Protein AF-0000000071015881 (afdb_homodimer)

Secondary structure (DSSP, 8-state):
-----S--B-S-SEEEEEEETTPPTT-EEEE---BB--SSGGGT-EEEEEPTTSTTGGGEEE-TTT-EEEESS---TTTS-SEEEEEEEEEEGGGSSS-SSSEEEEEEEEEEE-B-------------------------/-----S--B-S-SEEEEEEETTPPTT-EEEE---BB--SSGGGT-EEEEEPTTSTTGGGEEE-TTT-EEEESS---TTTS-SEEEEEEEEEEGGGSSS-SSSEEEEEEEEEEE-B-------------------------

Nearest PDB structures (foldseek):
  6vfu-assembly1_A  TM=8.752E-01  e=1.946E-09  Homo sapiens
  6vft-assembly1_A  TM=8.562E-01  e=1.946E-09  Homo sapiens
  6bxz-assembly1_A  TM=8.466E-01  e=1.736E-09  Sus scrofa
  6vft-assembly1_C  TM=8.588E-01  e=3.870E-09  Homo sapiens
  5dzv-assembly1_B  TM=8.674E-01  e=1.085E-08  Mus musculus

Solvent-accessible surface area (backbone atoms only — not comparable to full-atom values): 15650 Å² total; per-residue (Å²): 129,90,57,80,78,45,43,38,39,56,92,52,65,63,36,57,40,39,43,52,39,61,41,58,64,61,38,68,34,39,26,52,56,58,28,18,66,19,66,49,70,76,49,36,39,51,34,32,43,62,51,73,91,46,92,44,31,76,43,44,46,52,40,39,76,70,20,42,28,24,32,59,41,69,46,46,54,92,83,42,76,53,66,41,58,39,42,37,35,37,27,28,60,86,47,66,87,55,84,61,88,42,46,29,72,31,35,38,41,36,34,45,31,54,58,35,70,72,62,76,73,68,68,75,68,68,75,76,76,75,75,76,76,75,75,72,74,74,81,121,129,90,56,79,79,45,43,38,41,56,92,51,64,63,38,59,40,39,43,54,39,62,41,58,62,60,41,68,33,39,25,52,57,57,26,18,66,19,65,48,69,74,48,37,39,50,34,31,42,64,49,74,91,46,92,44,32,75,43,43,44,53,40,40,76,68,21,41,27,23,33,58,42,70,46,45,54,92,83,41,74,53,66,42,60,37,42,37,36,37,27,29,60,84,47,66,87,54,85,61,87,44,45,28,72,30,35,37,41,38,34,46,31,53,58,36,71,72,61,74,70,68,69,76,66,69,76,77,77,76,77,76,77,76,78,74,74,76,78,127

Structure (mmCIF, N/CA/C/O backbone):
data_AF-0000000071015881-model_v1
#
loop_
_entity.id
_entity.type
_entity.pdbx_description
1 polymer 'Putative protocadherin beta-5'
#
loop_
_atom_site.group_PDB
_atom_site.id
_atom_site.type_symbol
_atom_site.label_atom_id
_atom_site.label_alt_id
_atom_site.label_comp_id
_atom_site.label_asym_id
_atom_site.label_entity_id
_atom_site.label_seq_id
_atom_site.pdbx_PDB_ins_code
_atom_site.Cartn_x
_atom_site.Cartn_y
_atom_site.Cartn_z
_atom_site.occupancy
_atom_site.B_iso_or_equiv
_atom_site.auth_seq_id
_atom_site.auth_comp_id
_atom_site.auth_asym_id
_atom_site.auth_atom_id
_atom_site.pdbx_PDB_model_num
ATOM 1 N N . MET A 1 1 ? -6.496 32.031 16.922 1 54.97 1 MET A N 1
ATOM 2 C CA . MET A 1 1 ? -7.086 30.844 17.516 1 54.97 1 MET A CA 1
ATOM 3 C C . MET A 1 1 ? -6.848 29.625 16.625 1 54.97 1 MET A C 1
ATOM 5 O O . MET A 1 1 ? -6.926 29.719 15.398 1 54.97 1 MET A O 1
ATOM 9 N N . ASP A 1 2 ? -6.188 28.625 17.109 1 67.38 2 ASP A N 1
ATOM 10 C CA . ASP A 1 2 ? -6.035 27.312 16.469 1 67.38 2 ASP A CA 1
ATOM 11 C C . ASP A 1 2 ? -7.395 26.656 16.25 1 67.38 2 ASP A C 1
ATOM 13 O O . ASP A 1 2 ? -8.164 26.469 17.188 1 67.38 2 ASP A O 1
ATOM 17 N N . VAL A 1 3 ? -7.867 26.766 15.047 1 81.62 3 VAL A N 1
ATOM 18 C CA . VAL A 1 3 ? -9.141 26.141 14.719 1 81.62 3 VAL A CA 1
ATOM 19 C C . VAL A 1 3 ? -8.906 24.938 13.812 1 81.62 3 VAL A C 1
ATOM 21 O O . VAL A 1 3 ? -7.891 24.859 13.109 1 81.62 3 VAL A O 1
ATOM 24 N N . ASN A 1 4 ? -9.758 23.953 14 1 85.31 4 ASN A N 1
ATOM 25 C CA . ASN A 1 4 ? -9.781 22.812 13.094 1 85.31 4 ASN A CA 1
ATOM 26 C C . ASN A 1 4 ? -10.531 23.125 11.797 1 85.31 4 ASN A C 1
ATOM 28 O O . ASN A 1 4 ? -11.68 22.734 11.625 1 85.31 4 ASN A O 1
ATOM 32 N N . ASP A 1 5 ? -9.836 23.875 10.883 1 84.81 5 ASP A N 1
ATOM 33 C CA . ASP A 1 5 ? -10.539 24.406 9.719 1 84.81 5 ASP A CA 1
ATOM 34 C C . ASP A 1 5 ? -9.969 23.844 8.422 1 84.81 5 ASP A C 1
ATOM 36 O O . ASP A 1 5 ? -10.398 24.234 7.332 1 84.81 5 ASP A O 1
ATOM 40 N N . ASN A 1 6 ? -8.992 23 8.461 1 89.06 6 ASN A N 1
ATOM 41 C CA . ASN A 1 6 ? -8.469 22.344 7.273 1 89.06 6 ASN A CA 1
ATOM 42 C C . ASN A 1 6 ? -8.852 20.859 7.25 1 89.06 6 ASN A C 1
ATOM 44 O O . ASN A 1 6 ? -8.555 20.125 8.195 1 89.06 6 ASN A O 1
ATOM 48 N N . PRO A 1 7 ? -9.539 20.5 6.195 1 91.19 7 PRO A N 1
ATOM 49 C CA . PRO A 1 7 ? -9.875 19.078 6.078 1 91.19 7 PRO A CA 1
ATOM 50 C C . PRO A 1 7 ? -8.656 18.203 5.754 1 91.19 7 PRO A C 1
ATOM 52 O O . PRO A 1 7 ? -7.672 18.703 5.195 1 91.19 7 PRO A O 1
ATOM 55 N N . PRO A 1 8 ? -8.695 16.938 6.199 1 94.38 8 PRO A N 1
ATOM 56 C CA . PRO A 1 8 ? -7.637 16.031 5.742 1 94.38 8 PRO A CA 1
ATOM 57 C C . PRO A 1 8 ? -7.617 15.867 4.223 1 94.38 8 PRO A C 1
ATOM 59 O O . PRO A 1 8 ? -8.609 16.156 3.555 1 94.38 8 PRO A O 1
ATOM 62 N N . THR A 1 9 ? -6.449 15.406 3.676 1 94.25 9 THR A N 1
ATOM 63 C CA . THR A 1 9 ? -6.293 15.172 2.244 1 94.25 9 THR A CA 1
ATOM 64 C C . THR A 1 9 ? -5.441 13.938 1.989 1 94.25 9 THR A C 1
ATOM 66 O O . THR A 1 9 ? -4.375 13.773 2.584 1 94.25 9 THR A O 1
ATOM 69 N N . PHE A 1 10 ? -6.031 13.078 1.152 1 97.06 10 PHE A N 1
ATOM 70 C CA . PHE A 1 10 ? -5.191 12.023 0.609 1 97.06 10 PHE A CA 1
ATOM 71 C C . PHE A 1 10 ? -4.359 12.531 -0.562 1 97.06 10 PHE A C 1
ATOM 73 O O . PHE A 1 10 ? -4.777 13.453 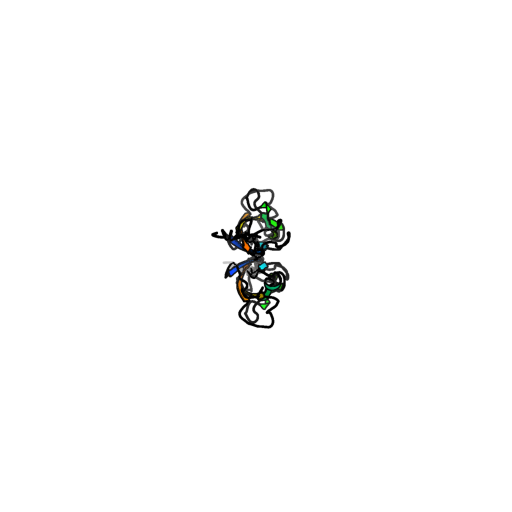-1.271 1 97.06 10 PHE A O 1
ATOM 80 N N . PHE A 1 11 ? -3.201 11.875 -0.734 1 96.31 11 PHE A N 1
ATOM 81 C CA . PHE A 1 11 ? -2.348 12.328 -1.826 1 96.31 11 PHE A CA 1
ATOM 82 C C . PHE A 1 11 ? -2.945 11.945 -3.174 1 96.31 11 PHE A C 1
ATOM 84 O O . PHE A 1 11 ? -2.885 12.719 -4.133 1 96.31 11 PHE A O 1
ATOM 91 N N . LEU A 1 12 ? -3.48 10.766 -3.322 1 97.38 12 LEU A N 1
ATOM 92 C CA . LEU A 1 12 ? -4.094 10.266 -4.547 1 97.38 12 LEU A CA 1
ATOM 93 C C . LEU A 1 12 ? -5.582 10 -4.34 1 97.38 12 LEU A C 1
ATOM 95 O O . LEU A 1 12 ? -6.023 9.742 -3.219 1 97.38 12 LEU A O 1
ATOM 99 N N . ASN A 1 13 ? -6.316 10.062 -5.434 1 98 13 ASN A N 1
ATOM 100 C CA . ASN A 1 13 ? -7.73 9.703 -5.387 1 98 13 ASN A CA 1
ATOM 101 C C . ASN A 1 13 ? -7.93 8.195 -5.391 1 98 13 ASN A C 1
ATOM 103 O O . ASN A 1 13 ? -8.961 7.695 -4.93 1 98 13 ASN A O 1
ATOM 107 N N . ASN A 1 14 ? -6.977 7.516 -5.984 1 98.5 14 ASN A N 1
ATOM 108 C CA . ASN A 1 14 ? -7.004 6.059 -6.043 1 98.5 14 ASN A CA 1
ATOM 109 C C . ASN A 1 14 ? -5.629 5.457 -5.77 1 98.5 14 ASN A C 1
ATOM 111 O O . ASN A 1 14 ? -4.621 5.949 -6.277 1 98.5 14 ASN A O 1
ATOM 115 N N . TYR A 1 15 ? -5.574 4.453 -4.938 1 98.62 15 TYR A N 1
ATOM 116 C CA . TYR A 1 15 ? -4.379 3.668 -4.648 1 98.62 15 TYR A CA 1
ATOM 117 C C . TYR A 1 15 ? -4.531 2.238 -5.156 1 98.62 15 TYR A C 1
ATOM 119 O O . TYR A 1 15 ? -5.633 1.685 -5.152 1 98.62 15 TYR A O 1
ATOM 127 N N . ASP A 1 16 ? -3.418 1.663 -5.59 1 98.44 16 ASP A N 1
ATOM 128 C CA . ASP A 1 16 ? -3.412 0.276 -6.043 1 98.44 16 ASP A CA 1
ATOM 129 C C . ASP A 1 16 ? -2.609 -0.61 -5.094 1 98.44 16 ASP A C 1
ATOM 131 O O . ASP A 1 16 ? -1.56 -0.202 -4.594 1 98.44 16 ASP A O 1
ATOM 135 N N . ALA A 1 17 ? -3.072 -1.733 -4.855 1 98.25 17 ALA A N 1
ATOM 136 C CA . ALA A 1 17 ? -2.398 -2.77 -4.078 1 98.25 17 ALA A CA 1
ATOM 137 C C . ALA A 1 17 ? -2.693 -4.156 -4.641 1 98.25 17 ALA A C 1
ATOM 139 O O . ALA A 1 17 ? -3.562 -4.312 -5.496 1 98.25 17 ALA A O 1
ATOM 140 N N . SER A 1 18 ? -1.926 -5.121 -4.207 1 97.12 18 SER A N 1
ATOM 141 C CA . SER A 1 18 ? -2.143 -6.492 -4.656 1 97.12 18 SER A CA 1
ATOM 142 C C . SER A 1 18 ? -1.982 -7.48 -3.506 1 97.12 18 SER A C 1
ATOM 144 O O . SER A 1 18 ? -1.198 -7.246 -2.584 1 97.12 18 SER A O 1
ATOM 146 N N . ILE A 1 19 ? -2.668 -8.523 -3.557 1 96.25 19 ILE A N 1
ATOM 147 C CA . ILE A 1 19 ? -2.523 -9.656 -2.648 1 96.25 19 ILE A CA 1
ATOM 148 C C . ILE A 1 19 ? -2.59 -10.961 -3.436 1 96.2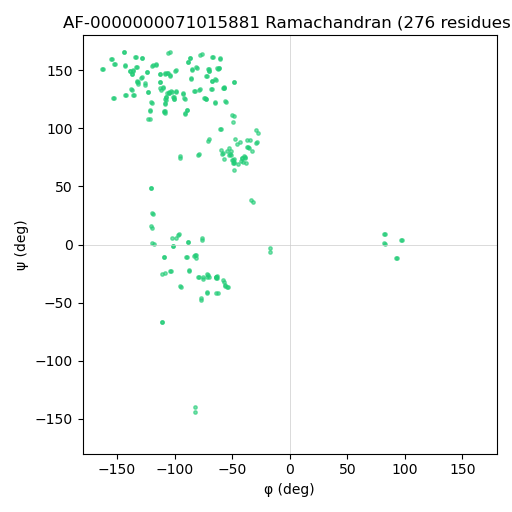5 19 ILE A C 1
ATOM 150 O O . ILE A 1 19 ? -3.141 -11 -4.539 1 96.25 19 ILE A O 1
ATOM 154 N N . LEU A 1 20 ? -1.858 -11.984 -3.002 1 94.06 20 LEU A N 1
ATOM 155 C CA . LEU A 1 20 ? -1.986 -13.297 -3.615 1 94.06 20 LEU A CA 1
ATOM 156 C C . LEU A 1 20 ? -3.326 -13.938 -3.264 1 94.06 20 LEU A C 1
ATOM 158 O O . LEU A 1 20 ? -3.863 -13.703 -2.178 1 94.06 20 LEU A O 1
ATOM 162 N N . GLU A 1 21 ? -3.684 -14.742 -4.324 1 91.38 21 GLU A N 1
ATOM 163 C CA . GLU A 1 21 ? -4.828 -15.562 -3.922 1 91.38 21 GLU A CA 1
ATOM 164 C C . GLU A 1 21 ? -4.453 -16.516 -2.791 1 91.38 21 GLU A C 1
ATOM 166 O O . GLU A 1 21 ? -3.297 -16.922 -2.678 1 91.38 21 GLU A O 1
ATOM 171 N N . ASN A 1 22 ? -5.246 -16.797 -1.808 1 85.81 22 ASN A N 1
ATOM 172 C CA . ASN A 1 22 ? -5.074 -17.719 -0.679 1 85.81 22 ASN A CA 1
ATOM 173 C C . ASN A 1 22 ? -4.262 -17.062 0.44 1 85.81 22 ASN A C 1
ATOM 175 O O . ASN A 1 22 ? -3.77 -17.766 1.332 1 85.81 22 ASN A O 1
ATOM 179 N N . ALA A 1 23 ? -3.877 -15.805 0.214 1 91.75 23 ALA A N 1
ATOM 180 C CA . ALA A 1 23 ? -3.238 -15.141 1.35 1 91.75 23 ALA A CA 1
ATOM 181 C C . ALA A 1 23 ? -4.062 -15.32 2.621 1 91.75 23 ALA A C 1
ATOM 183 O O . ALA A 1 23 ? -5.297 -15.258 2.582 1 91.75 23 ALA A O 1
ATOM 184 N N . PRO A 1 24 ? -3.369 -15.555 3.736 1 94.94 24 PRO A N 1
ATOM 185 C CA . PRO A 1 24 ? -4.133 -15.727 4.977 1 94.94 24 PRO A CA 1
ATOM 186 C C . PRO A 1 24 ? -4.941 -14.484 5.348 1 94.94 24 PRO A C 1
ATOM 188 O O . PRO A 1 24 ? -4.582 -13.367 4.961 1 94.94 24 PRO A O 1
ATOM 191 N N . VAL A 1 25 ? -6.062 -14.766 6.059 1 97.69 25 VAL A N 1
ATOM 192 C CA . VAL A 1 25 ? -6.809 -13.664 6.66 1 97.69 25 VAL A CA 1
ATOM 193 C C . VAL A 1 25 ? -5.891 -12.859 7.582 1 97.69 25 VAL A C 1
ATOM 195 O O . VAL A 1 25 ? -5.105 -13.438 8.336 1 97.69 25 VAL A O 1
ATOM 198 N N . GLY A 1 26 ? -5.941 -11.562 7.5 1 98.06 26 GLY A N 1
ATOM 199 C CA . GLY A 1 26 ? -5.082 -10.703 8.297 1 98.06 26 GLY A CA 1
ATOM 200 C C . GLY A 1 26 ? -3.84 -10.25 7.551 1 98.06 26 GLY A C 1
ATOM 201 O O . GLY A 1 26 ? -3.008 -9.531 8.109 1 98.06 26 GLY A O 1
ATOM 202 N N . SER A 1 27 ? -3.738 -10.617 6.266 1 97.12 27 SER A N 1
ATOM 203 C CA . SER A 1 27 ? -2.582 -10.203 5.477 1 97.12 27 SER A CA 1
ATOM 204 C C . SER A 1 27 ? -2.594 -8.695 5.234 1 97.12 27 SER A C 1
ATOM 206 O O . SER A 1 27 ? -3.629 -8.125 4.887 1 97.12 27 SER A O 1
ATOM 208 N N . PRO A 1 28 ? -1.419 -8.047 5.445 1 98.12 28 PRO A N 1
ATOM 209 C CA . PRO A 1 28 ? -1.341 -6.609 5.18 1 98.12 28 PRO A CA 1
ATOM 210 C C . PRO A 1 28 ? -1.478 -6.277 3.697 1 98.12 28 PRO A C 1
ATOM 212 O O . PRO A 1 28 ? -0.988 -7.02 2.844 1 98.12 28 PRO A O 1
ATOM 215 N N . VAL A 1 29 ? -2.193 -5.207 3.395 1 98.62 29 VAL A N 1
ATOM 216 C CA . VAL A 1 29 ? -2.465 -4.773 2.027 1 98.62 29 VAL A CA 1
ATOM 217 C C . VAL A 1 29 ? -1.72 -3.469 1.742 1 98.62 29 VAL A C 1
ATOM 219 O O . VAL A 1 29 ? -0.751 -3.455 0.979 1 98.62 29 VAL A O 1
ATOM 222 N N . ILE A 1 30 ? -2.037 -2.396 2.355 1 98.88 30 ILE A N 1
ATOM 223 C CA . ILE A 1 30 ? -1.479 -1.059 2.189 1 98.88 30 ILE A CA 1
ATOM 224 C C . ILE A 1 30 ? -1.849 -0.193 3.393 1 98.88 30 ILE A C 1
ATOM 226 O O . ILE A 1 30 ? -2.824 -0.475 4.09 1 98.88 30 ILE A O 1
ATOM 230 N N . THR A 1 31 ? -1.055 0.787 3.756 1 98.69 31 THR A N 1
ATOM 231 C CA . THR A 1 31 ? -1.399 1.763 4.785 1 98.69 31 THR A CA 1
ATOM 232 C C . THR A 1 31 ? -1.858 3.074 4.152 1 98.69 31 THR A C 1
ATOM 234 O O . THR A 1 31 ? -1.18 3.619 3.279 1 98.69 31 THR A O 1
ATOM 237 N N . MET A 1 32 ? -3.018 3.537 4.543 1 98.38 32 MET A N 1
ATOM 238 C CA . MET A 1 32 ? -3.605 4.789 4.082 1 98.38 32 MET A CA 1
ATOM 239 C C . MET A 1 32 ? -3.4 5.898 5.109 1 98.38 32 MET A C 1
ATOM 241 O O . MET A 1 32 ? -3.777 5.75 6.273 1 98.38 32 MET A O 1
ATOM 245 N N . VAL A 1 33 ? -2.791 7.031 4.664 1 97.5 33 VAL A N 1
ATOM 246 C CA . VAL A 1 33 ? -2.607 8.164 5.559 1 97.5 33 VAL A CA 1
ATOM 247 C C . VAL A 1 33 ? -3.068 9.445 4.867 1 97.5 33 VAL A C 1
ATOM 249 O O . VAL A 1 33 ? -2.885 9.609 3.658 1 97.5 33 VAL A O 1
ATOM 252 N N . ALA A 1 34 ? -3.703 10.273 5.555 1 96.44 34 ALA A N 1
ATOM 253 C CA . ALA A 1 34 ? -4.129 11.586 5.078 1 96.44 34 ALA A CA 1
ATOM 254 C C . ALA A 1 34 ? -3.383 12.695 5.809 1 96.44 34 ALA A C 1
ATOM 256 O O . ALA A 1 34 ? -3.184 12.633 7.023 1 96.44 34 ALA A O 1
ATOM 257 N N . GLY A 1 35 ? -2.91 13.656 5.059 1 92.62 35 GLY A N 1
ATOM 258 C CA . GLY A 1 35 ? -2.346 14.859 5.652 1 92.62 35 GLY A CA 1
ATOM 259 C C . GLY A 1 35 ? -3.4 15.836 6.141 1 92.62 35 GLY A C 1
ATOM 260 O O . GLY A 1 35 ? -4.574 15.711 5.785 1 92.62 35 GLY A O 1
ATOM 261 N N . ASP A 1 36 ? -2.979 16.719 6.953 1 91 36 ASP A N 1
ATOM 262 C CA . ASP A 1 36 ? -3.818 17.766 7.535 1 91 36 ASP A CA 1
ATOM 263 C C . ASP A 1 36 ? -2.994 19 7.879 1 91 36 ASP A C 1
ATOM 265 O O . ASP A 1 36 ? -1.986 18.906 8.586 1 91 36 ASP A O 1
ATOM 269 N N . LEU A 1 37 ? -3.436 20.156 7.367 1 88.56 37 LEU A N 1
ATOM 270 C CA . LEU A 1 37 ? -2.592 21.344 7.426 1 88.56 37 LEU A CA 1
ATOM 271 C C . LEU A 1 37 ? -2.9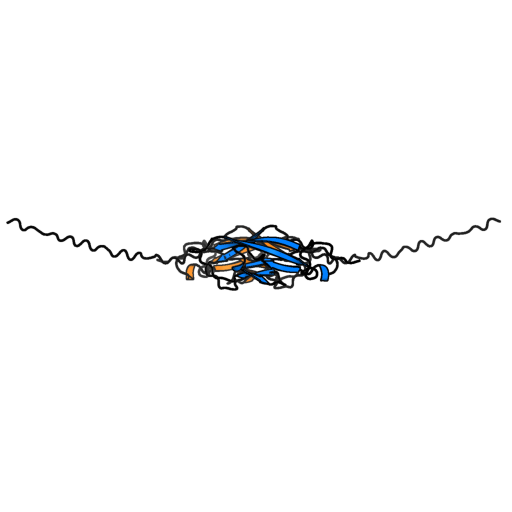53 22.219 8.633 1 88.56 37 LEU A C 1
ATOM 273 O O . LEU A 1 37 ? -2.527 23.375 8.719 1 88.56 37 LEU A O 1
ATOM 277 N N . ASP A 1 38 ? -3.779 21.75 9.5 1 88.56 38 ASP A N 1
ATOM 278 C CA . ASP A 1 38 ? -4.051 22.484 10.727 1 88.56 38 ASP A CA 1
ATOM 279 C C . ASP A 1 38 ? -2.791 22.625 11.586 1 88.56 38 ASP A C 1
ATOM 281 O O . ASP A 1 38 ? -1.916 21.75 11.539 1 88.56 38 ASP A O 1
ATOM 285 N N . ALA A 1 39 ? -2.711 23.641 12.336 1 84.5 39 ALA A N 1
ATOM 286 C CA . ALA A 1 39 ? -1.506 23.969 13.086 1 84.5 39 ALA A CA 1
ATOM 287 C C . ALA A 1 39 ? -1.369 23.078 14.32 1 84.5 39 ALA A C 1
ATOM 289 O O . ALA A 1 39 ? -0.292 22.531 14.586 1 84.5 39 ALA A O 1
ATOM 290 N N . SER A 1 40 ? -2.436 22.891 15.102 1 87.88 40 SER A N 1
ATOM 291 C CA . SER A 1 40 ? -2.396 22.125 16.328 1 87.88 40 SER A CA 1
ATOM 292 C C . SER A 1 40 ? -2.432 20.625 16.047 1 87.88 40 SER A C 1
ATOM 294 O O . SER A 1 40 ? -3.277 20.156 15.273 1 87.88 40 SER A O 1
ATOM 296 N N . PRO A 1 41 ? -1.579 19.828 16.656 1 86.56 41 PRO A N 1
ATOM 297 C CA . PRO A 1 41 ? -1.522 18.375 16.422 1 86.56 41 PRO A CA 1
ATOM 298 C C . PRO A 1 41 ? -2.863 17.688 16.672 1 86.56 41 PRO A C 1
ATOM 300 O O . PRO A 1 41 ? -3.199 16.719 15.977 1 86.56 41 PRO A O 1
ATOM 303 N N . GLU A 1 42 ? -3.613 18.156 17.625 1 86.5 42 GLU A N 1
ATOM 304 C CA . GLU A 1 42 ? -4.887 17.516 17.953 1 86.5 42 GLU A CA 1
ATOM 305 C C . GLU A 1 42 ? -5.867 17.625 16.781 1 86.5 42 GLU A C 1
ATOM 307 O O . GLU A 1 42 ? -6.73 16.766 16.609 1 86.5 42 GLU A O 1
ATOM 312 N N . PHE A 1 43 ? -5.688 18.719 15.961 1 87.56 43 PHE A N 1
ATOM 313 C CA . PHE A 1 43 ? -6.594 18.938 14.844 1 87.56 43 PHE A CA 1
ATOM 314 C C . PHE A 1 43 ? -6.102 18.219 13.594 1 87.56 43 PHE A C 1
ATOM 316 O O . PHE A 1 43 ? -6.777 18.234 12.562 1 87.56 43 PHE A O 1
ATOM 323 N N . ARG A 1 44 ? -4.98 17.469 13.703 1 90.44 44 ARG A N 1
ATOM 324 C CA . ARG A 1 44 ? -4.398 16.797 12.547 1 90.44 44 ARG A CA 1
ATOM 325 C C . ARG A 1 44 ? -4.594 15.281 12.641 1 90.44 44 ARG A C 1
ATOM 327 O O . ARG A 1 44 ? -4.312 14.555 11.695 1 90.44 44 ARG A O 1
ATOM 334 N N . GLU A 1 45 ? -5.023 14.844 13.805 1 90.5 45 GLU A N 1
ATOM 335 C CA . GLU A 1 45 ? -5.195 13.406 14.008 1 90.5 45 GLU A CA 1
ATOM 336 C C . GLU A 1 45 ? -6.43 12.891 13.273 1 90.5 45 GLU A C 1
ATOM 338 O O . GLU A 1 45 ? -7.52 13.453 13.414 1 90.5 45 GLU A O 1
ATOM 343 N N . GLN A 1 46 ? -6.203 11.859 12.453 1 93.5 46 GLN A N 1
ATOM 344 C CA . GLN A 1 46 ? -7.285 11.305 11.648 1 93.5 46 GLN A CA 1
ATOM 345 C C . GLN A 1 46 ? -7.754 9.961 12.203 1 93.5 46 GLN A C 1
ATOM 347 O O . GLN A 1 46 ? -6.98 9.242 12.828 1 93.5 46 GLN A O 1
ATOM 352 N N . ALA A 1 47 ? -9.023 9.688 12.047 1 95.94 47 ALA A N 1
ATOM 353 C CA . ALA A 1 47 ? -9.602 8.352 12.156 1 95.94 47 ALA A CA 1
ATOM 354 C C . ALA A 1 47 ? -9.953 7.789 10.781 1 95.94 47 ALA A C 1
ATOM 356 O O . ALA A 1 47 ? -10.562 8.477 9.961 1 95.94 47 ALA A O 1
ATOM 357 N N . TYR A 1 48 ? -9.523 6.574 10.523 1 97.25 48 TYR A N 1
ATOM 358 C CA . TYR A 1 48 ? -9.75 5.941 9.227 1 97.25 48 TYR A CA 1
ATOM 359 C C . TYR A 1 48 ? -10.859 4.898 9.32 1 97.25 48 TYR A C 1
ATOM 361 O O . TYR A 1 48 ? -10.984 4.199 10.328 1 97.25 48 TYR A O 1
ATOM 369 N N . SER A 1 49 ? -11.602 4.781 8.289 1 97.25 49 SER A N 1
ATOM 370 C CA . SER A 1 49 ? -12.633 3.758 8.172 1 97.25 49 SER A CA 1
ATOM 371 C C . SER A 1 49 ? -12.875 3.385 6.707 1 97.25 49 SER A C 1
ATOM 373 O O . SER A 1 49 ? -12.5 4.129 5.801 1 97.25 49 SER A O 1
ATOM 375 N N . ILE A 1 50 ? -13.375 2.182 6.449 1 98.31 50 ILE A N 1
ATOM 376 C CA . ILE A 1 50 ? -13.867 1.783 5.137 1 98.31 50 ILE A CA 1
ATOM 377 C C . ILE A 1 50 ? -15.359 2.084 5.027 1 98.31 50 ILE A C 1
ATOM 379 O O . ILE A 1 50 ? -16.125 1.748 5.926 1 98.31 50 ILE A O 1
ATOM 383 N N . VAL A 1 51 ? -15.695 2.838 3.975 1 96.81 51 VAL A N 1
ATOM 384 C CA . VAL A 1 51 ? -17.109 3.123 3.758 1 96.81 51 VAL A CA 1
ATOM 385 C C . VAL A 1 51 ? -17.891 1.814 3.668 1 96.81 51 VAL A C 1
ATOM 387 O O . VAL A 1 51 ? -17.594 0.958 2.834 1 96.81 51 VAL A O 1
ATOM 390 N N . GLN A 1 52 ? -18.859 1.651 4.504 1 93 52 GLN A N 1
ATO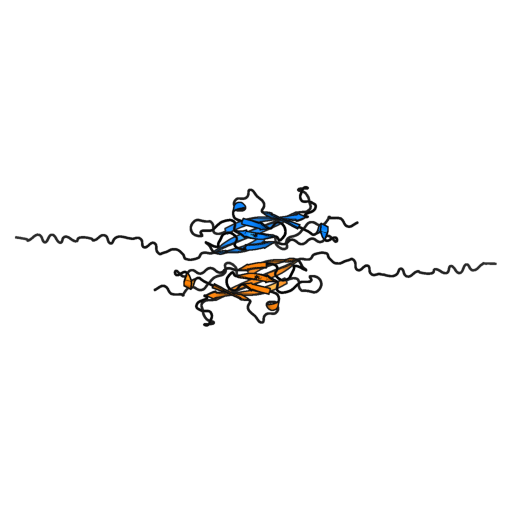M 391 C CA . GLN A 1 52 ? -19.625 0.414 4.598 1 93 52 GLN A CA 1
ATOM 392 C C . GLN A 1 52 ? -20.781 0.406 3.602 1 93 52 GLN A C 1
ATOM 394 O O . GLN A 1 52 ? -21.156 1.451 3.064 1 93 52 GLN A O 1
ATOM 399 N N . GLY A 1 53 ? -21.312 -0.761 3.283 1 90.94 53 GLY A N 1
ATOM 400 C CA . GLY A 1 53 ? -22.453 -0.917 2.406 1 90.94 53 GLY A CA 1
ATOM 401 C C . GLY A 1 53 ? -22.078 -1.137 0.955 1 90.94 53 GLY A C 1
ATOM 402 O O . GLY A 1 53 ? -22.938 -1.431 0.12 1 90.94 53 GLY A O 1
ATOM 403 N N . GLU A 1 54 ? -20.844 -0.92 0.671 1 89.69 54 GLU A N 1
ATOM 404 C CA . GLU A 1 54 ? -20.359 -1.208 -0.673 1 89.69 54 GLU A CA 1
ATOM 405 C C . GLU A 1 54 ? -19.969 -2.678 -0.818 1 89.69 54 GLU A C 1
ATOM 407 O O . GLU A 1 54 ? -19.578 -3.318 0.156 1 89.69 54 GLU A O 1
ATOM 412 N N . GLN A 1 55 ? -20.062 -3.268 -1.92 1 91.12 55 GLN A N 1
ATOM 413 C CA . GLN A 1 55 ? -19.938 -4.695 -2.201 1 91.12 55 GLN A CA 1
ATOM 414 C C . GLN A 1 55 ? -18.625 -5.254 -1.652 1 91.12 55 GLN A C 1
ATOM 416 O O . GLN A 1 55 ? -18.609 -6.348 -1.082 1 91.12 55 GLN A O 1
ATOM 421 N N . ASP A 1 56 ? -17.547 -4.504 -1.708 1 96.81 56 ASP A N 1
ATOM 422 C CA . ASP A 1 56 ? -16.234 -5.062 -1.434 1 96.81 56 ASP A CA 1
ATOM 423 C C . ASP A 1 56 ? -15.766 -4.715 -0.02 1 96.81 56 ASP A C 1
ATOM 425 O O . ASP A 1 56 ? -14.742 -5.211 0.444 1 96.81 56 ASP A O 1
ATOM 429 N N . SER A 1 57 ? -16.547 -3.957 0.783 1 97.31 57 SER A N 1
ATOM 430 C CA . SER A 1 57 ? -16.078 -3.385 2.041 1 97.31 57 SER A CA 1
ATOM 431 C C . SER A 1 57 ? -15.898 -4.461 3.104 1 97.31 57 SER A C 1
ATOM 433 O O . SER A 1 57 ? -15.047 -4.328 3.988 1 97.31 57 SER A O 1
ATOM 435 N N . SER A 1 58 ? -16.625 -5.586 3 1 96.75 58 SER A N 1
ATOM 436 C CA . SER A 1 58 ? -16.641 -6.59 4.059 1 96.75 58 SER A CA 1
ATOM 437 C C . SER A 1 58 ? -15.438 -7.512 3.977 1 96.75 58 SER A C 1
ATOM 439 O O . SER A 1 58 ? -15.164 -8.273 4.906 1 96.75 58 SER A O 1
ATOM 441 N N . PHE A 1 59 ? -14.68 -7.426 2.943 1 97.44 59 PHE A N 1
ATOM 442 C CA . PHE A 1 59 ? -13.57 -8.344 2.732 1 97.44 59 PHE A CA 1
ATOM 443 C C . PHE A 1 59 ? -12.289 -7.805 3.361 1 97.44 59 PHE A C 1
ATOM 445 O O . PHE A 1 59 ? -11.281 -8.508 3.426 1 97.44 59 PHE A O 1
ATOM 452 N N . PHE A 1 60 ? -12.32 -6.523 3.799 1 98.5 60 PHE A N 1
ATOM 453 C CA . PHE A 1 60 ? -11.133 -5.855 4.32 1 98.5 60 PHE A CA 1
ATOM 454 C C . PHE A 1 60 ? -11.453 -5.129 5.621 1 98.5 60 PHE A C 1
ATOM 456 O O . PHE A 1 60 ? -12.602 -4.781 5.879 1 98.5 60 PHE A O 1
ATOM 463 N N . ILE A 1 61 ? -10.383 -4.984 6.449 1 98.62 61 ILE A N 1
ATOM 464 C CA . ILE A 1 61 ? -10.461 -4.18 7.66 1 98.62 61 ILE A CA 1
ATOM 465 C C . ILE A 1 61 ? -9.375 -3.105 7.641 1 98.62 61 ILE A C 1
ATOM 467 O O . ILE A 1 61 ? -8.352 -3.268 6.977 1 98.62 61 ILE A O 1
ATOM 471 N N . ILE A 1 62 ? -9.68 -2.014 8.234 1 98.81 62 ILE A N 1
ATOM 472 C CA . ILE A 1 62 ? -8.703 -0.938 8.352 1 98.81 62 ILE A CA 1
ATOM 473 C C . ILE A 1 62 ? -8.508 -0.577 9.828 1 98.81 62 ILE A C 1
ATOM 475 O O . ILE A 1 62 ? -9.477 -0.528 10.586 1 98.81 62 ILE A O 1
ATOM 479 N N . ASP A 1 63 ? -7.285 -0.462 10.344 1 98.69 63 ASP A N 1
ATOM 480 C CA . ASP A 1 63 ? -7.02 0.068 11.68 1 98.69 63 ASP A CA 1
ATOM 481 C C . ASP A 1 63 ? -7.414 1.54 11.773 1 98.69 63 ASP A C 1
ATOM 483 O O . ASP A 1 63 ? -6.898 2.375 11.023 1 98.69 63 ASP A O 1
ATOM 487 N N . GLU A 1 64 ? -8.258 1.884 12.641 1 97.69 64 GLU A N 1
ATOM 488 C CA . GLU A 1 64 ? -8.836 3.221 12.719 1 97.69 64 GLU A CA 1
ATOM 489 C C . GLU A 1 64 ? -7.766 4.27 13.008 1 97.69 64 GLU A C 1
ATOM 491 O O . GLU A 1 64 ? -7.875 5.414 12.562 1 97.69 64 GLU A O 1
ATOM 496 N N . SER A 1 65 ? -6.703 3.936 13.68 1 96.19 65 SER A N 1
ATOM 497 C CA . SER A 1 65 ? -5.703 4.906 14.117 1 96.19 65 SER A CA 1
ATOM 498 C C . SER A 1 65 ? -4.551 4.996 13.125 1 96.19 65 SER A C 1
ATOM 500 O O . SER A 1 65 ? -4.02 6.082 12.883 1 96.19 65 SER A O 1
ATOM 502 N N . THR A 1 66 ? -4.168 3.855 12.5 1 96.31 66 THR A N 1
ATOM 503 C CA . THR A 1 66 ? -2.947 3.848 11.703 1 96.31 66 THR A CA 1
ATOM 504 C C . THR A 1 66 ? -3.273 3.885 10.211 1 96.31 66 THR A C 1
ATOM 506 O O . THR A 1 66 ? -2.42 4.234 9.391 1 96.31 66 THR A O 1
ATOM 509 N N . GLY A 1 67 ? -4.492 3.451 9.812 1 98.31 67 GLY A N 1
ATOM 510 C CA . GLY A 1 67 ? -4.883 3.389 8.414 1 98.31 67 GLY A CA 1
ATOM 511 C C . GLY A 1 67 ? -4.402 2.131 7.719 1 98.31 67 GLY A C 1
ATOM 512 O O . GLY A 1 67 ? -4.504 2.016 6.492 1 98.31 67 GLY A O 1
ATOM 513 N N . GLU A 1 68 ? -3.846 1.145 8.5 1 98.5 68 GLU A N 1
ATOM 514 C CA . GLU A 1 68 ? -3.395 -0.107 7.898 1 98.5 68 GLU A CA 1
ATOM 515 C C . GLU A 1 68 ? -4.574 -0.985 7.496 1 98.5 68 GLU A C 1
ATOM 517 O O . GLU A 1 68 ? -5.453 -1.266 8.312 1 98.5 68 GLU A O 1
ATOM 522 N N . ILE A 1 69 ? -4.578 -1.364 6.219 1 98.88 69 ILE A N 1
ATOM 523 C CA . ILE A 1 69 ? -5.625 -2.23 5.688 1 98.88 69 ILE A CA 1
ATOM 524 C C . ILE A 1 69 ? -5.125 -3.672 5.633 1 98.88 69 ILE A C 1
ATOM 526 O O . ILE A 1 69 ? -4.004 -3.93 5.191 1 98.88 69 ILE A O 1
ATOM 530 N N . THR A 1 70 ? -5.941 -4.602 6.145 1 98.81 70 THR A N 1
ATOM 531 C CA . THR A 1 70 ? -5.656 -6.031 6.074 1 98.81 70 THR A CA 1
ATOM 532 C C . THR A 1 70 ? -6.852 -6.789 5.5 1 98.81 70 THR A C 1
ATOM 534 O O . THR A 1 70 ? -7.961 -6.258 5.438 1 98.81 70 THR A O 1
ATOM 537 N N . THR A 1 71 ? -6.609 -7.973 5.027 1 98.38 71 THR A N 1
ATOM 538 C CA . THR A 1 71 ? -7.684 -8.812 4.504 1 98.38 71 THR A CA 1
ATOM 539 C C . THR A 1 71 ? -8.555 -9.344 5.637 1 98.38 71 THR A C 1
ATOM 541 O O . THR A 1 71 ? -8.062 -9.617 6.73 1 98.38 71 THR A O 1
ATOM 544 N N . ASP A 1 72 ? -9.812 -9.492 5.469 1 98 72 ASP A N 1
ATOM 545 C CA . ASP A 1 72 ? -10.758 -10.078 6.414 1 98 72 ASP A CA 1
ATOM 546 C C . ASP A 1 72 ? -11.438 -11.312 5.816 1 98 72 ASP A C 1
ATOM 548 O O . ASP A 1 72 ? -12.539 -11.68 6.227 1 98 72 ASP A O 1
ATOM 552 N N . SER A 1 73 ? -10.883 -11.797 4.738 1 95.94 73 SER A N 1
ATOM 553 C CA . SER A 1 73 ? -11.336 -12.984 4.016 1 95.94 73 SER A CA 1
ATOM 554 C C . SER A 1 73 ? -10.195 -13.633 3.244 1 95.94 73 SER A C 1
ATOM 556 O O . SER A 1 73 ? -9.133 -13.023 3.074 1 95.94 73 SER A O 1
ATOM 558 N N . SER A 1 74 ? -10.391 -14.859 2.924 1 93.38 74 SER A N 1
ATOM 559 C CA . SER A 1 74 ? -9.516 -15.477 1.935 1 93.38 74 SER A CA 1
ATOM 560 C C . SER A 1 74 ? -10.047 -15.273 0.52 1 93.38 74 SER A C 1
ATOM 562 O O . SER A 1 74 ? -11.227 -14.961 0.333 1 93.38 74 SER A O 1
ATOM 564 N N . PHE A 1 75 ? -9.141 -15.367 -0.44 1 93.19 75 PHE A N 1
ATOM 565 C CA . PHE A 1 75 ? -9.5 -15.109 -1.828 1 93.19 75 PHE A CA 1
ATOM 566 C C . PHE A 1 75 ? -9.117 -16.281 -2.717 1 93.19 75 PHE A C 1
ATOM 568 O O . PHE A 1 75 ? -8.109 -16.938 -2.48 1 93.19 75 PHE A O 1
ATOM 575 N N . ASP A 1 76 ? -10.031 -16.594 -3.609 1 88.19 76 ASP A N 1
ATOM 576 C CA . ASP A 1 76 ? -9.812 -17.594 -4.637 1 88.19 76 ASP A CA 1
ATOM 577 C C . ASP A 1 76 ? -9.977 -17.016 -6.035 1 88.19 76 ASP A C 1
ATOM 579 O O . ASP A 1 76 ? -11.086 -16.688 -6.449 1 88.19 76 ASP A O 1
ATOM 583 N N . ARG A 1 77 ? -8.844 -16.875 -6.703 1 82.62 77 ARG A N 1
ATOM 584 C CA . ARG A 1 77 ? -8.828 -16.203 -7.992 1 82.62 77 ARG A CA 1
ATOM 585 C C . ARG A 1 77 ? -9.766 -16.875 -8.984 1 82.62 77 ARG A C 1
ATOM 587 O O . ARG A 1 77 ? -10.359 -16.219 -9.836 1 82.62 77 ARG A O 1
ATOM 594 N N . GLU A 1 78 ? -9.984 -18.172 -8.945 1 80.12 78 GLU A N 1
ATOM 595 C CA . GLU A 1 78 ? -10.805 -18.938 -9.875 1 80.12 78 GLU A CA 1
ATOM 596 C C . GLU A 1 78 ? -12.289 -18.719 -9.609 1 80.12 78 GLU A C 1
ATOM 598 O O . GLU A 1 78 ? -13.117 -18.875 -10.508 1 80.12 78 GLU A O 1
ATOM 603 N N . LYS A 1 79 ? -12.641 -18.438 -8.352 1 83.19 79 LYS A N 1
ATOM 604 C CA . LYS A 1 79 ? -14.047 -18.312 -7.969 1 83.19 79 LYS A CA 1
ATOM 605 C C . LYS A 1 79 ? -14.414 -16.859 -7.68 1 83.19 79 LYS A C 1
ATOM 607 O O . LYS A 1 79 ? -15.57 -16.469 -7.828 1 83.19 79 LYS A O 1
ATOM 612 N N . ASP A 1 80 ? -13.391 -16.109 -7.336 1 86.5 80 ASP A N 1
ATOM 613 C CA . ASP A 1 80 ? -13.656 -14.734 -6.914 1 86.5 80 ASP A CA 1
ATOM 614 C C . ASP A 1 80 ? -13.25 -13.742 -8 1 86.5 80 ASP A C 1
ATOM 616 O O . ASP A 1 80 ? -12.602 -14.117 -8.984 1 86.5 80 ASP A O 1
ATOM 620 N N . LYS A 1 81 ? -13.75 -12.477 -7.844 1 90.12 81 LYS A N 1
ATOM 621 C CA . LYS A 1 81 ? -13.352 -11.43 -8.781 1 90.12 81 LYS A CA 1
ATOM 622 C C . LYS A 1 81 ? -11.867 -11.094 -8.641 1 90.12 81 LYS A C 1
ATOM 624 O O . LYS A 1 81 ? -11.266 -11.375 -7.602 1 90.12 81 LYS A O 1
ATOM 629 N N . GLU A 1 82 ? -11.328 -10.461 -9.688 1 93.12 82 GLU A N 1
ATOM 630 C CA . GLU A 1 82 ? -9.898 -10.18 -9.773 1 93.12 82 GLU A CA 1
ATOM 631 C C . GLU A 1 82 ? -9.547 -8.859 -9.102 1 93.12 82 GLU A C 1
ATOM 633 O O . GLU A 1 82 ? -8.391 -8.609 -8.766 1 93.12 82 GLU A O 1
ATOM 638 N N . VAL A 1 83 ? -10.523 -8 -8.969 1 96.19 83 VAL A N 1
ATOM 639 C CA . VAL A 1 83 ? -10.266 -6.68 -8.406 1 96.19 83 VAL A CA 1
ATOM 640 C C . VAL A 1 83 ? -11.359 -6.324 -7.398 1 96.19 83 VAL A C 1
ATOM 642 O O . VAL A 1 83 ? -12.547 -6.547 -7.652 1 96.19 83 VAL A O 1
ATOM 645 N N . TYR A 1 84 ? -10.984 -5.926 -6.23 1 97.38 84 TYR A N 1
ATOM 646 C CA . TYR A 1 84 ? -11.844 -5.375 -5.195 1 97.38 84 TYR A CA 1
ATOM 647 C C . TYR A 1 84 ? -11.578 -3.891 -4.992 1 97.38 84 TYR A C 1
ATOM 649 O O . TYR A 1 84 ? -10.43 -3.455 -4.984 1 97.38 84 TYR A O 1
ATOM 657 N N . VAL A 1 85 ? -12.594 -3.121 -4.891 1 98.38 85 VAL A N 1
ATOM 658 C CA . VAL A 1 85 ? -12.438 -1.683 -4.688 1 98.38 85 VAL A CA 1
ATOM 659 C C . VAL A 1 85 ? -13.117 -1.27 -3.385 1 98.38 85 VAL A C 1
ATOM 661 O O . VAL A 1 85 ? -14.305 -1.559 -3.174 1 98.38 85 VAL A O 1
ATOM 664 N N . ILE A 1 86 ? -12.406 -0.676 -2.482 1 98.69 86 ILE A N 1
ATOM 665 C CA . ILE A 1 86 ? -12.977 -0.134 -1.255 1 98.69 86 ILE A CA 1
ATOM 666 C C . ILE A 1 86 ? -12.734 1.371 -1.191 1 98.69 86 ILE A C 1
ATOM 668 O O . ILE A 1 86 ? -11.805 1.881 -1.821 1 98.69 86 ILE A O 1
ATOM 672 N N . ASN A 1 87 ? -13.539 2.092 -0.508 1 98.69 87 ASN A N 1
ATOM 673 C CA . ASN A 1 87 ? -13.391 3.521 -0.257 1 98.69 87 ASN A CA 1
ATOM 674 C C . ASN A 1 87 ? -13 3.799 1.191 1 98.69 87 ASN A C 1
ATOM 676 O O . ASN A 1 87 ? -13.664 3.336 2.119 1 98.69 87 ASN A O 1
ATOM 680 N N . VAL A 1 88 ? -11.961 4.48 1.382 1 98.5 88 VAL A N 1
ATOM 681 C CA . VAL A 1 88 ? -11.43 4.797 2.705 1 98.5 88 VAL A CA 1
ATOM 682 C C . VAL A 1 88 ? -11.773 6.242 3.064 1 98.5 88 VAL A C 1
ATOM 684 O O . VAL A 1 88 ? -11.609 7.148 2.24 1 98.5 88 VAL A O 1
ATOM 687 N N . LEU A 1 89 ? -12.258 6.402 4.215 1 96.69 89 LEU A N 1
ATOM 688 C CA . LEU A 1 89 ? -12.555 7.719 4.766 1 96.69 89 LEU A CA 1
ATOM 689 C C . LEU A 1 89 ? -11.539 8.102 5.836 1 96.69 89 LEU A C 1
ATOM 691 O O . LEU A 1 89 ? -11.172 7.281 6.676 1 96.69 89 LEU A O 1
ATOM 695 N N . ALA A 1 90 ? -11 9.273 5.727 1 96.69 90 ALA A N 1
ATOM 696 C CA . ALA A 1 90 ? -10.242 9.914 6.801 1 96.69 90 ALA A CA 1
ATOM 697 C C . ALA A 1 90 ? -11.039 11.062 7.418 1 96.69 90 ALA A C 1
ATOM 699 O O . ALA A 1 90 ? -11.508 11.961 6.707 1 96.69 90 ALA A O 1
ATOM 700 N N . ARG A 1 91 ? -11.18 11.039 8.703 1 94.12 91 ARG A N 1
ATOM 701 C CA . ARG A 1 91 ? -11.883 12.078 9.438 1 94.12 91 ARG A CA 1
ATOM 702 C C . ARG A 1 91 ? -11.086 12.531 10.656 1 94.12 91 ARG A C 1
ATOM 704 O O . ARG A 1 91 ? -10.492 11.703 11.352 1 94.12 91 ARG A O 1
ATOM 711 N N . ASN A 1 92 ? -11.164 13.859 10.836 1 91.5 92 ASN A N 1
ATOM 712 C CA . ASN A 1 92 ? -10.539 14.32 12.07 1 91.5 92 ASN A CA 1
ATOM 713 C C . ASN A 1 92 ? -11.156 13.648 13.297 1 91.5 92 ASN A C 1
ATOM 715 O O . ASN A 1 92 ? -12.375 13.539 13.398 1 91.5 92 ASN A O 1
ATOM 719 N N . VAL A 1 93 ? -10.312 13.164 14.258 1 89.56 93 VAL A N 1
ATOM 720 C CA . VAL A 1 93 ? -10.766 12.398 15.406 1 89.56 93 VAL A CA 1
ATOM 721 C C . VAL A 1 93 ? -11.68 13.25 16.281 1 89.56 93 VAL A C 1
ATOM 723 O O . VAL A 1 93 ? -12.555 12.734 16.969 1 89.56 93 VAL A O 1
ATOM 726 N N . LEU A 1 94 ? -11.523 14.57 16.266 1 85.75 94 LEU A N 1
ATOM 727 C CA . LEU A 1 94 ? -12.32 15.461 17.094 1 85.75 94 LEU A CA 1
ATOM 728 C C . LEU A 1 94 ? -13.664 15.766 16.438 1 85.75 94 LEU A C 1
ATOM 730 O O . LEU A 1 94 ? -14.555 16.344 17.062 1 85.75 94 LEU A O 1
ATOM 734 N N . ASP A 1 95 ? -13.859 15.391 15.188 1 78.38 95 ASP A N 1
ATOM 735 C CA . ASP A 1 95 ? -15.094 15.672 14.453 1 78.38 95 ASP A CA 1
ATOM 736 C C . ASP A 1 95 ? -15.773 14.375 14.008 1 78.38 95 ASP A C 1
ATOM 738 O O . ASP A 1 95 ? -16.422 14.336 12.961 1 78.38 95 ASP A O 1
ATOM 742 N N . LEU A 1 96 ? -15.578 13.242 14.711 1 72.62 96 LEU A N 1
ATOM 743 C CA . LEU A 1 96 ? -16.125 11.961 14.281 1 72.62 96 LEU A CA 1
ATOM 744 C C . LEU A 1 96 ? -17.656 12 14.289 1 72.62 96 LEU A C 1
ATOM 746 O O . LEU A 1 96 ? -18.297 11.328 13.484 1 72.62 96 LEU A O 1
ATOM 750 N N . ALA A 1 97 ? -18.25 12.594 15.312 1 65.06 97 ALA A N 1
ATOM 751 C CA . ALA A 1 97 ? -19.703 12.633 15.477 1 65.06 97 ALA A CA 1
ATOM 752 C C . ALA A 1 97 ? -20.359 13.547 14.438 1 65.06 97 ALA A C 1
ATOM 754 O O . ALA A 1 97 ? -21.547 13.398 14.141 1 65.06 97 ALA A O 1
ATOM 755 N N . ASP A 1 98 ? -19.641 14.547 13.977 1 58.16 98 ASP A N 1
ATOM 756 C CA . ASP A 1 98 ? -20.25 15.539 13.102 1 58.16 98 ASP A CA 1
ATOM 757 C C . ASP A 1 98 ? -20.016 15.203 11.625 1 58.16 98 ASP A C 1
ATOM 759 O O . ASP A 1 98 ? -18.875 14.922 11.227 1 58.16 98 ASP A O 1
ATOM 763 N N . GLY A 1 99 ? -20.641 14.258 10.984 1 57.78 99 GLY A N 1
ATOM 764 C CA . GLY A 1 99 ? -20.641 13.812 9.602 1 57.78 99 GLY A CA 1
ATOM 765 C C . GLY A 1 99 ? -20.062 14.828 8.641 1 57.78 99 GLY A C 1
ATOM 766 O O . GLY A 1 99 ? -20.078 14.617 7.426 1 57.78 99 GLY A O 1
ATOM 767 N N . GLY A 1 100 ? -19.734 16.01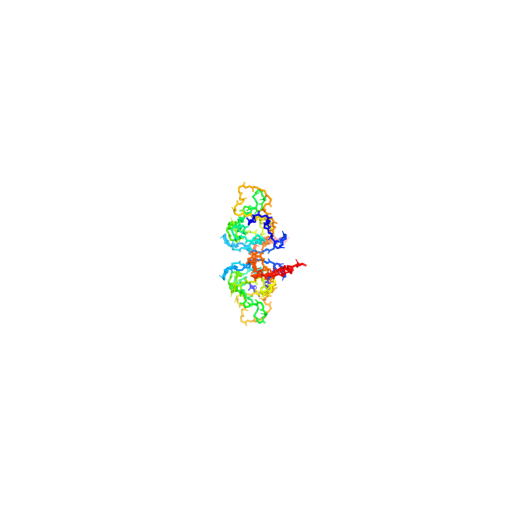6 9.055 1 57.72 100 GLY A N 1
ATOM 768 C CA . GLY A 1 100 ? -19.656 17.141 8.141 1 57.72 100 GLY A CA 1
ATOM 769 C C . GLY A 1 100 ? -18.344 17.219 7.391 1 57.72 100 GLY A C 1
ATOM 770 O O . GLY A 1 100 ? -17.75 16.188 7.074 1 57.72 100 GLY A O 1
ATOM 771 N N . ALA A 1 101 ? -17.766 18.578 7.211 1 63.03 101 ALA A N 1
ATOM 772 C CA . ALA A 1 101 ? -16.859 19.25 6.293 1 63.03 101 ALA A CA 1
ATOM 773 C C . ALA A 1 101 ? -15.406 18.875 6.574 1 63.03 101 ALA A C 1
ATOM 775 O O . ALA A 1 101 ? -14.516 19.141 5.758 1 63.03 101 ALA A O 1
ATOM 776 N N . ASN A 1 102 ? -15.086 18 7.48 1 85.31 102 ASN A N 1
ATOM 777 C CA . ASN A 1 102 ? -13.695 17.766 7.832 1 85.31 102 ASN A CA 1
ATOM 778 C C . ASN A 1 102 ? -13.281 16.328 7.586 1 85.31 102 ASN A C 1
ATOM 780 O O . ASN A 1 102 ? -12.812 15.641 8.5 1 85.31 102 ASN A O 1
ATOM 784 N N . GLN A 1 103 ? -13.633 15.852 6.332 1 92 103 GLN A N 1
ATOM 785 C CA . GLN A 1 103 ? -13.289 14.484 5.949 1 92 103 GLN A CA 1
ATOM 786 C C . GLN A 1 103 ? -12.695 14.438 4.543 1 92 103 GLN A C 1
ATOM 788 O O . GLN A 1 103 ? -12.82 15.398 3.779 1 92 103 GLN A O 1
ATOM 793 N N . ALA A 1 104 ? -11.992 13.383 4.164 1 95.06 104 ALA A N 1
ATOM 794 C CA . ALA A 1 104 ? -11.484 13.07 2.834 1 95.06 104 ALA A CA 1
ATOM 795 C C . ALA A 1 104 ? -11.711 11.602 2.49 1 95.06 104 ALA A C 1
ATOM 797 O O . ALA A 1 104 ? -11.773 10.75 3.383 1 95.06 104 ALA A O 1
ATOM 798 N N . GLN A 1 105 ? -11.891 11.375 1.207 1 96.81 105 GLN A N 1
ATOM 799 C CA . GLN A 1 105 ? -12.094 10 0.751 1 96.81 105 GLN A CA 1
ATOM 800 C C . GLN A 1 105 ? -11.148 9.648 -0.388 1 96.81 105 GLN A C 1
ATOM 802 O O . GLN A 1 105 ? -10.812 10.508 -1.211 1 96.81 105 GLN A O 1
ATOM 807 N N . ALA A 1 106 ? -10.664 8.414 -0.441 1 98.44 106 ALA A N 1
ATOM 808 C CA . ALA A 1 106 ? -9.891 7.836 -1.536 1 98.44 106 ALA A CA 1
ATOM 809 C C . ALA A 1 106 ? -10.242 6.367 -1.744 1 98.44 106 ALA A C 1
ATOM 811 O O . ALA A 1 106 ? -10.672 5.688 -0.808 1 98.44 106 ALA A O 1
ATOM 812 N N . SER A 1 107 ? -10.055 5.914 -2.922 1 98.69 107 SER A N 1
ATOM 813 C CA . SER A 1 107 ? -10.328 4.52 -3.238 1 98.69 107 SER A CA 1
ATOM 814 C C . SER A 1 107 ? -9.055 3.682 -3.219 1 98.69 107 SER A C 1
ATOM 816 O O . SER A 1 107 ? -7.961 4.207 -3.436 1 98.69 107 SER A O 1
ATOM 818 N N . VAL A 1 108 ? -9.195 2.457 -2.887 1 98.75 108 VAL A N 1
ATOM 819 C CA . VAL A 1 108 ? -8.133 1.468 -3.01 1 98.75 108 VAL A CA 1
ATOM 820 C C . VAL A 1 108 ? -8.586 0.328 -3.918 1 98.75 108 VAL A C 1
ATOM 822 O O . VAL A 1 108 ? -9.578 -0.346 -3.627 1 98.75 108 VAL A O 1
ATOM 825 N N . SER A 1 109 ? -7.934 0.179 -5.062 1 98.56 109 SER A N 1
ATOM 826 C CA . SER A 1 109 ? -8.117 -0.982 -5.926 1 98.56 109 SER A CA 1
ATOM 827 C C . SER A 1 109 ? -7.156 -2.107 -5.551 1 98.56 109 SER A C 1
ATOM 829 O O . SER A 1 109 ? -5.938 -1.95 -5.648 1 98.56 109 SER A O 1
ATOM 831 N N . ILE A 1 110 ? -7.688 -3.189 -5.113 1 98.06 110 ILE A N 1
ATOM 832 C CA . ILE A 1 110 ? -6.898 -4.32 -4.641 1 98.06 110 ILE A CA 1
ATOM 833 C C . ILE A 1 110 ? -6.996 -5.473 -5.641 1 98.06 110 ILE A C 1
ATOM 835 O O . ILE A 1 110 ? -8.07 -6.043 -5.836 1 98.06 110 ILE A O 1
ATOM 839 N N . TYR A 1 111 ? -5.914 -5.824 -6.27 1 96.44 111 TYR A N 1
ATOM 840 C CA . TYR A 1 111 ? -5.848 -6.875 -7.281 1 96.44 111 TYR A CA 1
ATOM 841 C C . TYR A 1 111 ? -5.477 -8.211 -6.66 1 96.44 111 TYR A C 1
ATOM 843 O O . TYR A 1 111 ? -4.516 -8.297 -5.891 1 96.44 111 TYR A O 1
ATOM 851 N N . ILE A 1 112 ? -6.242 -9.234 -6.961 1 95.88 112 ILE A N 1
ATOM 852 C CA . ILE A 1 112 ? -5.949 -10.586 -6.504 1 95.88 112 ILE A CA 1
ATOM 853 C C . ILE A 1 112 ? -5.09 -11.305 -7.543 1 95.88 112 ILE A C 1
ATOM 855 O O . ILE A 1 112 ? -5.543 -11.562 -8.664 1 95.88 112 ILE A O 1
ATOM 859 N N . LEU A 1 113 ? -3.879 -11.586 -7.195 1 94.06 113 LEU A N 1
ATOM 860 C CA . LEU A 1 113 ? -2.947 -12.219 -8.125 1 94.06 113 LEU A CA 1
ATOM 861 C C . LEU A 1 113 ? -3.098 -13.734 -8.109 1 94.06 113 LEU A C 1
ATOM 863 O O . LEU A 1 113 ? -3.285 -14.328 -7.043 1 94.06 113 LEU A O 1
ATOM 867 N N . ASP A 1 114 ? -2.969 -14.336 -9.25 1 88.25 114 ASP A N 1
ATOM 868 C CA . ASP A 1 114 ? -3.17 -15.773 -9.43 1 88.25 114 ASP A CA 1
ATOM 869 C C . ASP A 1 114 ? -1.915 -16.562 -9.039 1 88.25 114 ASP A C 1
ATOM 871 O O . ASP A 1 114 ? -0.798 -16.141 -9.359 1 88.25 114 ASP A O 1
ATOM 875 N N . GLU A 1 115 ? -2.104 -17.562 -8.273 1 83.31 115 GLU A N 1
ATOM 876 C CA . GLU A 1 115 ? -1.144 -18.641 -8.078 1 83.31 115 GLU A CA 1
ATOM 877 C C . GLU A 1 115 ? -1.629 -19.922 -8.727 1 83.31 115 GLU A C 1
ATOM 879 O O . GLU A 1 115 ? -2.83 -20.203 -8.75 1 83.31 115 GLU A O 1
ATOM 884 N N . ASN A 1 116 ? -0.931 -20.375 -9.758 1 76.38 116 ASN A N 1
ATOM 885 C CA . ASN A 1 116 ? -1.369 -21.578 -10.461 1 76.38 116 ASN A CA 1
ATOM 886 C C . ASN A 1 116 ? -1.589 -22.734 -9.5 1 76.38 116 ASN A C 1
ATOM 888 O O . ASN A 1 116 ? -0.674 -23.531 -9.25 1 76.38 116 ASN A O 1
ATOM 892 N N . ASP A 1 117 ? -2.652 -22.812 -8.906 1 68.56 117 ASP A N 1
ATOM 893 C CA . ASP A 1 117 ? -2.951 -23.938 -8.023 1 68.56 117 ASP A CA 1
ATOM 894 C C . ASP A 1 117 ? -3.875 -24.938 -8.703 1 68.56 117 ASP A C 1
ATOM 896 O O . ASP A 1 117 ? -4.48 -25.781 -8.039 1 68.56 117 ASP A O 1
ATOM 900 N N . PHE A 1 118 ? -4.137 -24.656 -10.031 1 60.47 118 PHE A N 1
ATOM 901 C CA . PHE A 1 118 ? -4.988 -25.625 -10.727 1 60.47 118 PHE A CA 1
ATOM 902 C C . PHE A 1 118 ? -4.258 -26.938 -10.945 1 60.47 118 PHE A C 1
ATOM 904 O O . PHE A 1 118 ? -3.193 -26.969 -11.562 1 60.47 118 PHE A O 1
ATOM 911 N N . GLU A 1 119 ? -4.406 -27.766 -10.031 1 56.75 119 GLU A N 1
ATOM 912 C CA . GLU A 1 119 ? -4.027 -29.141 -10.344 1 56.75 119 GLU A CA 1
ATOM 913 C C . GLU A 1 119 ? -4.664 -29.594 -11.648 1 56.75 119 GLU A C 1
ATOM 915 O O . GLU A 1 119 ? -5.836 -29.312 -11.914 1 56.75 119 GLU A O 1
ATOM 920 N N . PRO A 1 120 ? -3.898 -29.797 -12.656 1 53.34 120 PRO A N 1
ATOM 921 C CA . PRO A 1 120 ? -4.52 -30.438 -13.812 1 53.34 120 PRO A CA 1
ATOM 922 C C . PRO A 1 120 ? -5.68 -31.359 -13.43 1 53.34 120 PRO A C 1
ATOM 924 O O . PRO A 1 120 ? -5.578 -32.125 -12.461 1 53.34 120 PRO A O 1
ATOM 927 N N . TYR A 1 121 ? -6.844 -30.734 -13.352 1 47.31 121 TYR A N 1
ATOM 928 C CA . TYR A 1 121 ? -7.891 -31.75 -13.297 1 47.31 121 TYR A CA 1
ATOM 929 C C . TYR A 1 121 ? -7.582 -32.906 -14.25 1 47.31 121 TYR A C 1
ATOM 931 O O . TYR A 1 121 ? -7.453 -32.688 -15.461 1 47.31 121 TYR A O 1
ATOM 939 N N . PHE A 1 122 ? -6.699 -33.719 -13.859 1 44.5 122 PHE A N 1
ATOM 940 C CA . PHE A 1 122 ? -6.738 -34.938 -14.648 1 44.5 122 PHE A CA 1
ATOM 941 C C . PHE A 1 122 ? -8.18 -35.375 -14.898 1 44.5 122 PHE A C 1
ATOM 943 O O . PHE A 1 122 ? -8.906 -35.688 -13.961 1 44.5 122 PHE A O 1
ATOM 950 N N . ASN A 1 123 ? -8.797 -34.656 -15.766 1 42.19 123 ASN A N 1
ATOM 951 C CA . ASN A 1 123 ? -9.984 -35.344 -16.266 1 42.19 123 ASN A CA 1
ATOM 952 C C . ASN A 1 123 ? -9.742 -36.844 -16.375 1 42.19 123 ASN A C 1
ATOM 954 O O . ASN A 1 123 ? -8.82 -37.281 -17.078 1 42.19 123 ASN A O 1
ATOM 958 N N . ASP A 1 124 ? -9.883 -37.531 -15.305 1 41.53 124 ASP A N 1
ATOM 959 C CA . ASP A 1 124 ? -10 -39 -15.391 1 41.53 124 ASP A CA 1
ATOM 960 C C . ASP A 1 124 ? -10.734 -39.406 -16.672 1 41.53 124 ASP A C 1
ATOM 962 O O . ASP A 1 124 ? -11.961 -39.469 -16.688 1 41.53 124 ASP A O 1
ATOM 966 N N . THR A 1 125 ? -10.492 -38.719 -17.797 1 42.34 125 THR A N 1
ATOM 967 C CA . THR A 1 125 ? -11.062 -39.406 -18.969 1 42.34 125 THR A CA 1
ATOM 968 C C . THR A 1 125 ? -10.633 -40.875 -19.016 1 42.34 125 THR A C 1
ATOM 970 O O . THR A 1 125 ? -9.445 -41.156 -19.109 1 42.34 125 THR A O 1
ATOM 973 N N . SER A 1 126 ? -11.258 -41.688 -18.188 1 44.22 126 SER A N 1
ATOM 974 C CA . SER A 1 126 ? -11.242 -43.125 -18.328 1 44.22 126 SER A CA 1
ATOM 975 C C . SER A 1 126 ? -11.094 -43.531 -19.797 1 44.22 126 SER A C 1
ATOM 977 O O . SER A 1 126 ? -11.82 -43.062 -20.656 1 44.22 126 SER A O 1
ATOM 979 N N . PRO A 1 127 ? -9.867 -43.875 -20.281 1 47.47 127 PRO A N 1
ATOM 980 C CA . PRO A 1 127 ? -9.734 -44.438 -21.609 1 47.47 127 PRO A CA 1
ATOM 981 C C . PRO A 1 127 ? -10.883 -45.375 -21.969 1 47.47 127 PRO A C 1
ATOM 983 O O . PRO A 1 127 ? -11.289 -46.219 -21.141 1 47.47 127 PRO A O 1
ATOM 986 N N . TYR A 1 128 ? -11.984 -44.875 -22.578 1 44 128 TYR A N 1
ATOM 987 C CA . TYR A 1 128 ? -12.93 -45.781 -23.203 1 44 128 TYR A CA 1
ATOM 988 C C . TYR A 1 128 ? -12.203 -46.969 -23.859 1 44 128 TYR A C 1
ATOM 990 O O . TYR A 1 128 ? -11.273 -46.75 -24.641 1 44 128 TYR A O 1
ATOM 998 N N . SER A 1 129 ? -11.891 -48 -23.031 1 45.5 129 SER A N 1
ATOM 999 C CA . SER A 1 129 ? -11.461 -49.281 -23.547 1 45.5 129 SER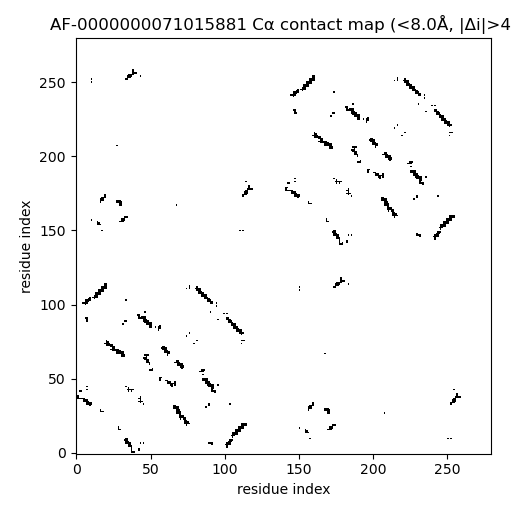 A CA 1
ATOM 1000 C C . SER A 1 129 ? -12.289 -49.719 -24.766 1 45.5 129 SER A C 1
ATOM 1002 O O . SER A 1 129 ? -13.5 -49.906 -24.656 1 45.5 129 SER A O 1
ATOM 1004 N N . VAL A 1 130 ? -12.117 -49.094 -25.938 1 44.25 130 VAL A N 1
ATOM 1005 C CA . VAL A 1 130 ? -12.719 -49.594 -27.172 1 44.25 130 VAL A CA 1
ATOM 1006 C C . VAL A 1 130 ? -12.375 -51.062 -27.359 1 44.25 130 VAL A C 1
ATOM 1008 O O . VAL A 1 130 ? -11.203 -51.438 -27.453 1 44.25 130 VAL A O 1
ATOM 1011 N N . THR A 1 131 ? -13.078 -52 -26.625 1 46.56 131 THR A N 1
ATOM 1012 C CA . THR A 1 131 ? -13.086 -53.438 -26.906 1 46.56 131 THR A CA 1
ATOM 1013 C C . THR A 1 131 ? -13.352 -53.688 -28.391 1 46.56 131 THR A C 1
ATOM 1015 O O . THR A 1 131 ? -14.422 -53.344 -28.906 1 46.56 131 THR A O 1
ATOM 1018 N N . ILE A 1 132 ? -12.406 -53.438 -29.297 1 45.19 132 ILE A N 1
ATOM 1019 C CA . ILE A 1 132 ? -12.531 -53.906 -30.672 1 45.19 132 ILE A CA 1
ATOM 1020 C C . ILE A 1 132 ? -12.711 -55.438 -30.703 1 45.19 132 ILE A C 1
ATOM 1022 O O . ILE A 1 132 ? -11.812 -56.188 -30.312 1 45.19 132 ILE A O 1
ATOM 1026 N N . ARG A 1 133 ? -13.969 -56.031 -30.312 1 44.97 133 ARG A N 1
ATOM 1027 C CA . ARG A 1 133 ? -14.258 -57.438 -30.562 1 44.97 133 ARG A CA 1
ATOM 1028 C C . ARG A 1 133 ? -14.164 -57.75 -32.031 1 44.97 133 ARG A C 1
ATOM 1030 O O . ARG A 1 133 ? -14.836 -57.125 -32.875 1 44.97 133 ARG A O 1
ATOM 1037 N N . GLU A 1 134 ? -12.977 -57.906 -32.562 1 46.75 134 GLU A N 1
ATOM 1038 C CA . GLU A 1 134 ? -12.797 -58.5 -33.875 1 46.75 134 GLU A CA 1
ATOM 1039 C C . GLU A 1 134 ? -13.594 -59.781 -34 1 46.75 134 GLU A C 1
ATOM 1041 O O . GLU A 1 134 ? -13.344 -60.781 -33.312 1 46.75 134 GLU A O 1
ATOM 1046 N N . GLU A 1 135 ? -15 -59.75 -33.938 1 41 135 GLU A N 1
ATOM 1047 C CA . GLU A 1 135 ? -15.773 -60.938 -34.281 1 41 135 GLU A CA 1
ATOM 1048 C C . GLU A 1 135 ? -15.305 -61.531 -35.625 1 41 135 GLU A C 1
ATOM 1050 O O . GLU A 1 135 ? -15.375 -60.844 -36.656 1 41 135 GLU A O 1
ATOM 1055 N N . CYS A 1 136 ? -14.094 -62.125 -35.688 1 41.56 136 CYS A N 1
ATOM 1056 C CA . CYS A 1 136 ? -13.625 -62.938 -36.781 1 41.56 136 CYS A CA 1
ATOM 1057 C C . CYS A 1 136 ? -14.703 -63.938 -37.25 1 41.56 136 CYS A C 1
ATOM 1059 O O . CYS A 1 136 ? -15.094 -64.812 -36.5 1 41.56 136 CYS A O 1
ATOM 1061 N N . SER A 1 137 ? -15.789 -63.406 -37.875 1 41.38 137 SER A N 1
ATOM 1062 C CA . SER A 1 137 ? -16.672 -64.312 -38.562 1 41.38 137 SER A CA 1
ATOM 1063 C C . SER A 1 137 ? -15.883 -65.375 -39.375 1 41.38 137 SER A C 1
ATOM 1065 O O . SER A 1 137 ? -14.984 -65 -40.125 1 41.38 137 SER A O 1
ATOM 1067 N N . THR A 1 138 ? -15.531 -66.5 -38.781 1 39.19 138 THR A N 1
ATOM 1068 C CA . THR A 1 138 ? -15.094 -67.75 -39.438 1 39.19 138 THR A CA 1
ATOM 1069 C C . THR A 1 138 ? -15.898 -68 -40.688 1 39.19 138 THR A C 1
ATOM 1071 O O . THR A 1 138 ? -17.125 -68.125 -40.656 1 39.19 138 THR A O 1
ATOM 1074 N N . TRP A 1 139 ? -15.617 -67.25 -41.75 1 36.06 139 TRP A N 1
ATOM 1075 C CA . TRP A 1 139 ? -16.125 -67.75 -43.031 1 36.06 139 TRP A CA 1
ATOM 1076 C C . TRP A 1 139 ? -15.844 -69.25 -43.188 1 36.06 139 TRP A C 1
ATOM 1078 O O . TRP A 1 139 ? -14.695 -69.688 -43.125 1 36.06 139 TRP A O 1
ATOM 1088 N N . ARG A 1 140 ? -16.766 -70 -42.656 1 30.06 140 ARG A N 1
ATOM 1089 C CA . ARG A 1 140 ? -16.953 -71.25 -43.344 1 30.06 140 ARG A CA 1
ATOM 1090 C C . ARG A 1 140 ? -17.375 -71.062 -44.781 1 30.06 140 ARG A C 1
ATOM 1092 O O . ARG A 1 140 ? -18.219 -70.25 -45.094 1 30.06 140 ARG A O 1
ATOM 1099 N N . MET B 1 1 ? 7.176 -32.906 -16.312 1 55.31 1 MET B N 1
ATOM 1100 C CA . MET B 1 1 ? 8.047 -32.5 -15.203 1 55.31 1 MET B CA 1
ATOM 1101 C C . MET B 1 1 ? 7.73 -31.094 -14.75 1 55.31 1 MET B C 1
ATOM 1103 O O . MET B 1 1 ? 7.473 -30.203 -15.57 1 55.31 1 MET B O 1
ATOM 1107 N N . ASP B 1 2 ? 7.367 -30.891 -13.523 1 67.88 2 ASP B N 1
ATOM 1108 C CA . ASP B 1 2 ? 7.215 -29.594 -12.883 1 67.88 2 ASP B CA 1
ATOM 1109 C C . ASP B 1 2 ? 8.531 -28.828 -12.883 1 67.88 2 ASP B C 1
ATOM 1111 O O . ASP B 1 2 ? 9.555 -29.328 -12.406 1 67.88 2 ASP B O 1
ATOM 1115 N N . VAL B 1 3 ? 8.633 -27.938 -13.81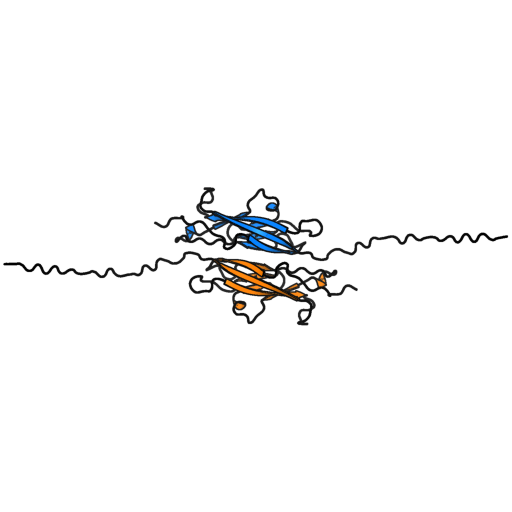2 1 81.94 3 VAL B N 1
ATOM 1116 C CA . VAL B 1 3 ? 9.836 -27.109 -13.875 1 81.94 3 VAL B CA 1
ATOM 1117 C C . VAL B 1 3 ? 9.508 -25.688 -13.445 1 81.94 3 VAL B C 1
ATOM 1119 O O . VAL B 1 3 ? 8.359 -25.25 -13.523 1 81.94 3 VAL B O 1
ATOM 1122 N N . ASN B 1 4 ? 10.5 -25.062 -12.82 1 85.38 4 ASN B N 1
ATOM 1123 C CA . ASN B 1 4 ? 10.422 -23.641 -12.5 1 85.38 4 ASN B CA 1
ATOM 1124 C C . ASN B 1 4 ? 10.719 -22.781 -13.719 1 85.38 4 ASN B C 1
ATOM 1126 O O . ASN B 1 4 ? 11.828 -22.25 -13.852 1 85.38 4 ASN B O 1
ATOM 1130 N N . ASP B 1 5 ? 9.711 -22.641 -14.633 1 84.88 5 ASP B N 1
ATOM 1131 C CA . ASP B 1 5 ? 9.992 -22 -15.914 1 84.88 5 ASP B CA 1
ATOM 1132 C C . ASP B 1 5 ? 9.156 -20.75 -16.109 1 84.88 5 ASP B C 1
ATOM 1134 O O . ASP B 1 5 ? 9.219 -20.109 -17.156 1 84.88 5 ASP B O 1
ATOM 1138 N N . ASN B 1 6 ? 8.352 -20.375 -15.18 1 88.81 6 ASN B N 1
ATOM 1139 C CA . ASN B 1 6 ? 7.609 -19.125 -15.227 1 88.81 6 ASN B CA 1
ATOM 1140 C C . ASN B 1 6 ? 8.156 -18.109 -14.234 1 88.81 6 ASN B C 1
ATOM 1142 O O . ASN B 1 6 ? 8.242 -18.391 -13.039 1 88.81 6 ASN B O 1
ATOM 1146 N N . PRO B 1 7 ? 8.562 -16.984 -14.781 1 91.06 7 PRO B N 1
ATOM 1147 C CA . PRO B 1 7 ? 9.031 -15.938 -13.875 1 91.06 7 PRO B CA 1
ATOM 1148 C C . PRO B 1 7 ? 7.898 -15.312 -13.062 1 91.06 7 PRO B C 1
ATOM 1150 O O . PRO B 1 7 ? 6.742 -15.336 -13.492 1 91.06 7 PRO B O 1
ATOM 1153 N N . PRO B 1 8 ? 8.227 -14.828 -11.859 1 94.25 8 PRO B N 1
ATOM 1154 C CA . PRO B 1 8 ? 7.215 -14.047 -11.148 1 94.25 8 PRO B CA 1
ATOM 1155 C C . PRO B 1 8 ? 6.789 -12.797 -11.906 1 94.25 8 PRO B C 1
ATOM 1157 O O . PRO B 1 8 ? 7.504 -12.344 -12.805 1 94.25 8 PRO B O 1
ATOM 1160 N N . THR B 1 9 ? 5.586 -12.242 -11.547 1 94.06 9 THR B N 1
ATOM 1161 C CA . THR B 1 9 ? 5.059 -11.031 -12.18 1 94.06 9 THR B CA 1
ATOM 1162 C C . THR B 1 9 ? 4.352 -10.156 -11.148 1 94.06 9 THR B C 1
ATOM 1164 O O . THR B 1 9 ? 3.523 -10.641 -10.375 1 94.06 9 THR B O 1
ATOM 1167 N N . PHE B 1 10 ? 4.781 -8.898 -11.164 1 97 10 PHE B N 1
ATOM 1168 C CA . PHE B 1 10 ? 3.973 -7.922 -10.445 1 97 10 PHE B CA 1
ATOM 1169 C C . PHE B 1 10 ? 2.785 -7.477 -11.297 1 97 10 PHE B C 1
ATOM 1171 O O . PHE B 1 10 ? 2.857 -7.477 -12.523 1 97 10 PHE B O 1
ATOM 1178 N N . PHE B 1 11 ? 1.725 -7.078 -10.578 1 96.19 11 PHE B N 1
ATOM 1179 C CA . PHE B 1 11 ? 0.545 -6.66 -11.328 1 96.19 11 PHE B CA 1
ATOM 1180 C C . PHE B 1 11 ? 0.784 -5.32 -12.008 1 96.19 11 PHE B C 1
ATOM 1182 O O . PHE B 1 11 ? 0.35 -5.109 -13.148 1 96.19 11 PHE B O 1
ATOM 1189 N N . LEU B 1 12 ? 1.417 -4.379 -11.359 1 97.31 12 LEU B N 1
ATOM 1190 C CA . LEU B 1 12 ? 1.721 -3.053 -11.883 1 97.31 12 LEU B CA 1
ATOM 1191 C C . LEU B 1 12 ? 3.229 -2.84 -11.984 1 97.31 12 LEU B C 1
ATOM 1193 O O . LEU B 1 12 ? 3.996 -3.461 -11.242 1 97.31 12 LEU B O 1
ATOM 1197 N N . ASN B 1 13 ? 3.605 -1.949 -12.875 1 98 13 ASN B N 1
ATOM 1198 C CA . ASN B 1 13 ? 5.012 -1.566 -12.977 1 98 13 ASN B CA 1
ATOM 1199 C C . ASN B 1 13 ? 5.395 -0.561 -11.898 1 98 13 ASN B C 1
ATOM 1201 O O . ASN B 1 13 ? 6.57 -0.454 -11.531 1 98 13 ASN B O 1
ATOM 1205 N N . ASN B 1 14 ? 4.398 0.196 -11.477 1 98.5 14 ASN B N 1
ATOM 1206 C CA . ASN B 1 14 ? 4.605 1.186 -10.422 1 98.5 14 ASN B CA 1
ATOM 1207 C C . ASN B 1 14 ? 3.459 1.179 -9.414 1 98.5 14 ASN B C 1
ATOM 1209 O O . ASN B 1 14 ? 2.291 1.104 -9.797 1 98.5 14 ASN B O 1
ATOM 1213 N N . TYR B 1 15 ? 3.785 1.179 -8.148 1 98.62 15 TYR B N 1
ATOM 1214 C CA . TYR B 1 15 ? 2.838 1.301 -7.047 1 98.62 15 TYR B CA 1
ATOM 1215 C C . TYR B 1 15 ? 3.029 2.621 -6.305 1 98.62 15 TYR B C 1
ATOM 1217 O O . TYR B 1 15 ? 4.148 3.125 -6.203 1 98.62 15 TYR B O 1
ATOM 1225 N N . ASP B 1 16 ? 1.934 3.17 -5.805 1 98.44 16 ASP B N 1
ATOM 1226 C CA . ASP B 1 16 ? 1.985 4.402 -5.023 1 98.44 16 ASP B CA 1
ATOM 1227 C C . ASP B 1 16 ? 1.608 4.145 -3.566 1 98.44 16 ASP B C 1
ATOM 12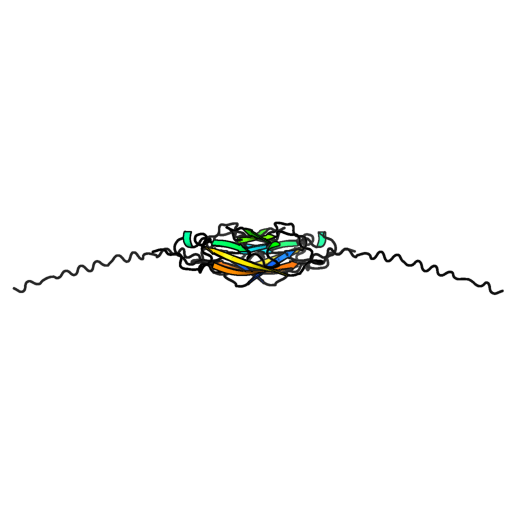29 O O . ASP B 1 16 ? 0.7 3.361 -3.283 1 98.44 16 ASP B O 1
ATOM 1233 N N . ALA B 1 17 ? 2.26 4.746 -2.707 1 98.31 17 ALA B N 1
ATOM 1234 C CA . ALA B 1 17 ? 1.976 4.734 -1.274 1 98.31 17 ALA B CA 1
ATOM 1235 C C . ALA B 1 17 ? 2.281 6.09 -0.643 1 98.31 17 ALA B C 1
ATOM 1237 O O . ALA B 1 17 ? 2.895 6.953 -1.276 1 98.31 17 ALA B O 1
ATOM 1238 N N . SER B 1 18 ? 1.804 6.293 0.551 1 97.25 18 SER B N 1
ATOM 1239 C CA . SER B 1 18 ? 2.066 7.539 1.262 1 97.25 18 SER B CA 1
ATOM 1240 C C . SER B 1 18 ? 2.375 7.281 2.732 1 97.25 18 SER B C 1
ATOM 1242 O O . SER B 1 18 ? 1.862 6.328 3.324 1 97.25 18 SER B O 1
ATOM 1244 N N . ILE B 1 19 ? 3.152 8.078 3.293 1 96.38 19 ILE B N 1
ATOM 1245 C CA . ILE B 1 19 ? 3.426 8.094 4.727 1 96.38 19 ILE B CA 1
ATOM 1246 C C . ILE B 1 19 ? 3.438 9.539 5.23 1 96.38 19 ILE B C 1
ATOM 1248 O O . ILE B 1 19 ? 3.656 10.469 4.453 1 96.38 19 ILE B O 1
ATOM 1252 N N . LEU B 1 20 ? 3.008 9.766 6.461 1 94.06 20 LEU B N 1
ATOM 1253 C CA . LEU B 1 20 ? 3.131 11.086 7.059 1 94.06 20 LEU B CA 1
ATOM 1254 C C . LEU B 1 20 ? 4.586 11.414 7.371 1 94.06 20 LEU B C 1
ATOM 1256 O O . LEU B 1 20 ? 5.371 10.516 7.691 1 94.06 20 LEU B O 1
ATOM 1260 N N . GLU B 1 21 ? 4.738 12.781 7.254 1 91.5 21 GLU B N 1
ATOM 1261 C CA . GLU B 1 21 ? 6.047 13.148 7.789 1 91.5 21 GLU B CA 1
ATOM 1262 C C . GLU B 1 21 ? 6.129 12.867 9.289 1 91.5 21 GLU B C 1
ATOM 1264 O O . GLU B 1 21 ? 5.113 12.883 9.984 1 91.5 21 GLU B O 1
ATOM 1269 N N . ASN B 1 22 ? 7.199 12.414 9.867 1 86.38 22 ASN B N 1
ATOM 1270 C CA . ASN B 1 22 ? 7.469 12.133 11.273 1 86.38 22 ASN B CA 1
ATOM 1271 C C . ASN B 1 22 ? 6.926 10.766 11.688 1 86.38 22 ASN B C 1
ATOM 1273 O O . ASN B 1 22 ? 6.809 10.469 12.875 1 86.38 22 ASN B O 1
ATOM 1277 N N . ALA B 1 23 ? 6.328 10.07 10.711 1 92 23 ALA B N 1
ATOM 1278 C CA . ALA B 1 23 ? 5.953 8.703 11.062 1 92 23 ALA B CA 1
ATOM 1279 C C . ALA B 1 23 ? 7.121 7.969 11.719 1 92 23 ALA B C 1
ATOM 1281 O O . ALA B 1 23 ? 8.273 8.125 11.305 1 92 23 ALA B O 1
ATOM 1282 N N . PRO B 1 24 ? 6.824 7.184 12.75 1 95.06 24 PRO B N 1
ATOM 1283 C CA . PRO B 1 24 ? 7.922 6.457 13.391 1 95.06 24 PRO B CA 1
ATOM 1284 C C . PRO B 1 24 ? 8.625 5.488 12.445 1 95.06 24 PRO B C 1
ATOM 1286 O O . PRO B 1 24 ? 8.016 5.012 11.477 1 95.06 24 PRO B O 1
ATOM 1289 N N . VAL B 1 25 ? 9.922 5.277 12.758 1 97.75 25 VAL B N 1
ATOM 1290 C CA . VAL B 1 25 ? 10.648 4.215 12.07 1 97.75 25 VAL B CA 1
ATOM 1291 C C . VAL B 1 25 ? 9.93 2.883 12.266 1 97.75 25 VAL B C 1
ATOM 1293 O O . VAL B 1 25 ? 9.469 2.574 13.367 1 97.75 25 VAL B O 1
ATOM 1296 N N . GLY B 1 26 ? 9.773 2.125 11.219 1 98.06 26 GLY B N 1
ATOM 1297 C CA . GLY B 1 26 ? 9.062 0.858 11.281 1 98.06 26 GLY B CA 1
ATOM 1298 C C . GLY B 1 26 ? 7.609 0.964 10.844 1 98.06 26 GLY B C 1
ATOM 1299 O O . GLY B 1 26 ? 6.879 -0.027 10.859 1 98.06 26 GLY B O 1
ATOM 1300 N N . SER B 1 27 ? 7.203 2.15 10.398 1 97.19 27 SER B N 1
ATOM 1301 C CA . SER B 1 27 ? 5.828 2.324 9.938 1 97.19 27 SER B CA 1
ATOM 1302 C C . SER B 1 27 ? 5.57 1.547 8.656 1 97.19 27 SER B C 1
ATOM 1304 O O . SER B 1 27 ? 6.387 1.579 7.73 1 97.19 27 SER B O 1
ATOM 1306 N N . PRO B 1 28 ? 4.422 0.827 8.617 1 98.19 28 PRO B N 1
ATOM 1307 C CA . PRO B 1 28 ? 4.086 0.092 7.395 1 98.19 28 PRO B CA 1
ATOM 1308 C C . PRO B 1 28 ? 3.758 1.015 6.223 1 98.19 28 PRO B C 1
ATOM 1310 O O . PRO B 1 28 ? 3.156 2.072 6.414 1 98.19 28 PRO B O 1
ATOM 1313 N N . VAL B 1 29 ? 4.211 0.64 5.035 1 98.62 29 VAL B N 1
ATOM 1314 C CA . VAL B 1 29 ? 4.027 1.426 3.82 1 98.62 29 VAL B CA 1
ATOM 1315 C C . VAL B 1 29 ? 3.066 0.705 2.877 1 98.62 29 VAL B C 1
ATOM 1317 O O . VAL B 1 29 ? 1.929 1.141 2.688 1 98.62 29 VAL B O 1
ATOM 1320 N N . ILE B 1 30 ? 3.396 -0.403 2.33 1 98.88 30 ILE B N 1
ATOM 1321 C CA . ILE B 1 30 ? 2.641 -1.213 1.38 1 98.88 30 ILE B CA 1
ATOM 1322 C C . ILE B 1 30 ? 3.215 -2.627 1.338 1 98.88 30 ILE B C 1
ATOM 1324 O O . ILE B 1 30 ? 4.375 -2.844 1.694 1 98.88 30 ILE B O 1
ATOM 1328 N N . THR B 1 31 ? 2.426 -3.635 1.041 1 98.69 31 THR B N 1
ATOM 1329 C CA . THR B 1 31 ? 2.912 -4.992 0.815 1 98.69 31 THR B CA 1
ATOM 1330 C C . THR B 1 31 ? 2.996 -5.293 -0.678 1 98.69 31 THR B C 1
ATOM 1332 O O . THR B 1 31 ? 2.031 -5.078 -1.415 1 98.69 31 THR B O 1
ATOM 1335 N N . MET B 1 32 ? 4.156 -5.734 -1.12 1 98.38 32 MET B N 1
ATOM 1336 C CA . MET B 1 32 ? 4.414 -6.109 -2.506 1 98.38 32 MET B CA 1
ATOM 1337 C C . MET B 1 32 ? 4.359 -7.625 -2.678 1 98.38 32 MET B C 1
ATOM 1339 O O . MET B 1 32 ? 5.07 -8.359 -1.985 1 98.38 32 MET B O 1
ATOM 1343 N N . VAL B 1 33 ? 3.506 -8.094 -3.623 1 97.44 33 VAL B N 1
ATOM 1344 C CA . VAL B 1 33 ? 3.43 -9.523 -3.898 1 97.44 33 VAL B CA 1
ATOM 1345 C C . VAL B 1 33 ? 3.498 -9.766 -5.406 1 97.44 33 VAL B C 1
ATOM 1347 O O . VAL B 1 33 ? 2.955 -8.984 -6.191 1 97.44 33 VAL B O 1
ATOM 1350 N N . ALA B 1 34 ? 4.188 -10.711 -5.797 1 96.38 34 ALA B N 1
ATOM 1351 C CA . ALA B 1 34 ? 4.281 -11.141 -7.191 1 96.38 34 ALA B CA 1
ATOM 1352 C C . ALA B 1 34 ? 3.627 -12.5 -7.391 1 96.38 34 ALA B C 1
ATOM 1354 O O . ALA B 1 34 ? 3.789 -13.406 -6.566 1 96.38 34 ALA B O 1
ATOM 1355 N N . GLY B 1 35 ? 2.824 -12.617 -8.414 1 92.56 35 GLY B N 1
ATOM 1356 C CA . GLY B 1 35 ? 2.291 -13.906 -8.812 1 92.56 35 GLY B CA 1
ATOM 1357 C C . GLY B 1 35 ? 3.299 -14.766 -9.547 1 92.56 35 GLY B C 1
ATOM 1358 O O . GLY B 1 35 ? 4.328 -14.273 -10.008 1 92.56 35 GLY B O 1
ATOM 1359 N N . ASP B 1 36 ? 3.02 -15.992 -9.648 1 91 36 ASP B N 1
ATOM 1360 C CA . ASP B 1 36 ? 3.842 -17 -10.32 1 91 36 ASP B CA 1
ATOM 1361 C C . ASP B 1 36 ? 2.988 -18.156 -10.82 1 91 36 ASP B C 1
ATOM 1363 O O . ASP B 1 36 ? 2.236 -18.766 -10.055 1 91 36 ASP B O 1
ATOM 1367 N N . LEU B 1 37 ? 3.098 -18.469 -12.109 1 88.31 37 LEU B N 1
ATOM 1368 C CA . LEU B 1 37 ? 2.156 -19.391 -12.742 1 88.31 37 LEU B CA 1
ATOM 1369 C C . LEU B 1 37 ? 2.727 -20.797 -12.789 1 88.31 37 LEU B C 1
ATOM 1371 O O . LEU B 1 37 ? 2.199 -21.672 -13.492 1 88.31 37 LEU B O 1
ATOM 1375 N N . ASP B 1 38 ? 3.834 -21.047 -12.156 1 88.56 38 ASP B N 1
ATOM 1376 C CA . ASP B 1 38 ? 4.348 -22.422 -12.07 1 88.56 38 ASP B CA 1
ATOM 1377 C C . ASP B 1 38 ? 3.379 -23.328 -11.312 1 88.56 38 ASP B C 1
ATOM 1379 O O . ASP B 1 38 ? 2.648 -22.859 -10.43 1 88.56 38 ASP B O 1
ATOM 1383 N N . ALA B 1 39 ? 3.383 -24.547 -11.609 1 84.69 39 ALA B N 1
ATOM 1384 C CA . ALA B 1 39 ? 2.41 -25.5 -11.078 1 84.69 39 ALA B CA 1
ATOM 1385 C C . ALA B 1 39 ? 2.74 -25.875 -9.641 1 84.69 39 ALA B C 1
ATOM 1387 O O . ALA B 1 39 ? 1.861 -25.875 -8.773 1 84.69 39 ALA B O 1
ATOM 1388 N N . SER B 1 40 ? 3.998 -26.219 -9.344 1 88.06 40 SER B N 1
ATOM 1389 C CA . SER B 1 40 ? 4.41 -26.656 -8.016 1 88.06 40 SER B CA 1
ATOM 1390 C C . SER B 1 40 ? 4.566 -25.469 -7.07 1 88.06 40 SER B C 1
ATOM 1392 O O . SER B 1 40 ? 5.219 -24.484 -7.406 1 88.06 40 SER B O 1
ATOM 1394 N N . PRO B 1 41 ? 4.031 -25.547 -5.84 1 86.62 41 PRO B N 1
ATOM 1395 C CA . PRO B 1 41 ? 4.105 -24.453 -4.871 1 86.62 41 PRO B CA 1
ATOM 1396 C C . PRO B 1 41 ? 5.539 -24.016 -4.582 1 86.62 41 PRO B C 1
ATOM 1398 O O . PRO B 1 41 ? 5.793 -22.828 -4.355 1 86.62 41 PRO B O 1
ATOM 1401 N N . GLU B 1 42 ? 6.457 -24.922 -4.57 1 86.69 42 GLU B N 1
ATOM 1402 C CA . GLU B 1 42 ? 7.844 -24.594 -4.262 1 86.69 42 GLU B CA 1
ATOM 1403 C C . GLU B 1 42 ? 8.438 -23.656 -5.305 1 86.69 42 GLU B C 1
ATOM 1405 O O . GLU B 1 42 ? 9.328 -22.859 -5 1 86.69 42 GLU B O 1
ATOM 1410 N N . PHE B 1 43 ? 7.887 -23.75 -6.574 1 87.69 43 PHE B N 1
ATOM 1411 C CA . PHE B 1 43 ? 8.398 -22.922 -7.66 1 87.69 43 PHE B CA 1
ATOM 1412 C C . PHE B 1 43 ? 7.68 -21.578 -7.715 1 87.69 43 PHE B C 1
ATOM 1414 O O . PHE B 1 43 ? 8.023 -20.719 -8.516 1 87.69 43 PHE B O 1
ATOM 1421 N N . ARG B 1 44 ? 6.742 -21.328 -6.766 1 90.44 44 ARG B N 1
ATOM 1422 C CA . ARG B 1 44 ? 5.953 -20.109 -6.766 1 90.44 44 ARG B CA 1
ATOM 1423 C C . ARG B 1 44 ? 6.367 -19.188 -5.621 1 90.44 44 ARG B C 1
ATOM 1425 O O . ARG B 1 44 ? 5.93 -18.031 -5.555 1 90.44 44 ARG B O 1
ATOM 1432 N N . GLU B 1 45 ? 7.168 -19.719 -4.73 1 90.5 45 GLU B N 1
ATOM 1433 C CA . GLU B 1 45 ? 7.582 -18.938 -3.576 1 90.5 45 GLU B CA 1
ATOM 1434 C C . GLU B 1 45 ? 8.617 -17.875 -3.971 1 90.5 45 GLU B C 1
ATOM 1436 O O . GLU B 1 45 ? 9.609 -18.203 -4.629 1 90.5 45 GLU B O 1
ATOM 1441 N N . GLN B 1 46 ? 8.312 -16.625 -3.607 1 93.44 46 GLN B N 1
ATOM 1442 C CA . GLN B 1 46 ? 9.188 -15.516 -3.977 1 93.44 46 GLN B CA 1
ATOM 1443 C C . GLN B 1 46 ? 9.969 -15.008 -2.768 1 93.44 46 GLN B C 1
ATOM 1445 O O . GLN B 1 46 ? 9.508 -15.125 -1.631 1 93.44 46 GLN B O 1
ATOM 1450 N N . ALA B 1 47 ? 11.164 -14.555 -3.018 1 96 47 ALA B N 1
ATOM 1451 C CA . ALA B 1 47 ? 11.914 -13.695 -2.104 1 96 47 ALA B CA 1
ATOM 1452 C C . ALA B 1 47 ? 11.93 -12.25 -2.594 1 96 47 ALA B C 1
ATOM 1454 O O . ALA B 1 47 ? 12.18 -11.992 -3.773 1 96 47 ALA B O 1
ATOM 1455 N N . TYR B 1 48 ? 11.609 -11.336 -1.714 1 97.31 48 TYR B N 1
ATOM 1456 C CA . TYR B 1 48 ? 11.547 -9.922 -2.066 1 97.31 48 TYR B CA 1
ATOM 1457 C C . TYR B 1 48 ? 12.766 -9.172 -1.538 1 97.31 48 TYR B C 1
ATOM 1459 O O . TYR B 1 48 ? 13.266 -9.477 -0.451 1 97.31 48 TYR B O 1
ATOM 1467 N N . SER B 1 49 ? 13.195 -8.211 -2.262 1 97.31 49 SER B N 1
ATOM 1468 C CA . SER B 1 49 ? 14.281 -7.324 -1.854 1 97.31 49 SER B CA 1
ATOM 1469 C C . SER B 1 49 ? 14.148 -5.949 -2.502 1 97.31 49 SER B C 1
ATOM 1471 O O . SER B 1 49 ? 13.438 -5.793 -3.496 1 97.31 49 SER B O 1
ATOM 1473 N N . ILE B 1 50 ? 14.719 -4.926 -1.883 1 98.38 50 ILE B N 1
ATOM 1474 C CA . ILE B 1 50 ? 14.867 -3.609 -2.498 1 98.38 50 ILE B CA 1
ATOM 1475 C C . ILE B 1 50 ? 16.219 -3.52 -3.211 1 98.38 50 ILE B C 1
ATOM 1477 O O . ILE B 1 50 ? 17.25 -3.881 -2.646 1 98.38 50 ILE B O 1
ATOM 1481 N N . VAL B 1 51 ? 16.125 -3.148 -4.5 1 96.81 51 VAL B N 1
ATOM 1482 C CA . VAL B 1 51 ? 17.375 -2.977 -5.242 1 96.81 51 VAL B CA 1
ATOM 1483 C C . VAL B 1 51 ? 18.266 -1.968 -4.527 1 96.81 51 VAL B C 1
ATOM 1485 O O . VAL B 1 51 ? 17.859 -0.829 -4.285 1 96.81 51 VAL B O 1
ATOM 1488 N N . GLN B 1 52 ? 19.453 -2.361 -4.188 1 92.94 52 GLN B N 1
ATOM 1489 C CA . GLN B 1 52 ? 20.375 -1.541 -3.41 1 92.94 52 GLN B CA 1
ATOM 1490 C C . GLN B 1 52 ? 21.188 -0.624 -4.316 1 92.94 52 GLN B C 1
ATOM 1492 O O . GLN B 1 52 ? 21.25 -0.831 -5.527 1 92.94 52 GLN B O 1
ATOM 1497 N N . GLY B 1 53 ? 21.766 0.434 -3.766 1 90.88 53 GLY B N 1
ATOM 1498 C CA . GLY B 1 53 ? 22.625 1.352 -4.484 1 90.88 53 GLY B CA 1
ATOM 1499 C C . GLY B 1 53 ? 21.891 2.537 -5.074 1 90.88 53 GLY B C 1
ATOM 1500 O O . GLY B 1 53 ? 22.5 3.469 -5.59 1 90.88 53 GLY B O 1
ATOM 1501 N N . GLU B 1 54 ? 20.609 2.445 -5.059 1 89.69 54 GLU B N 1
ATOM 1502 C CA . GLU B 1 54 ? 19.812 3.578 -5.504 1 89.69 54 GLU B CA 1
ATOM 1503 C C . GLU B 1 54 ? 19.594 4.582 -4.375 1 89.69 54 GLU B C 1
ATOM 1505 O O . GLU B 1 54 ? 19.578 4.211 -3.199 1 89.69 54 GLU B O 1
ATOM 1510 N N . GLN B 1 55 ? 19.438 5.801 -4.605 1 91.12 55 GLN B N 1
ATOM 1511 C CA . GLN B 1 55 ? 19.438 6.918 -3.664 1 91.12 55 GLN B CA 1
ATOM 1512 C C . GLN B 1 55 ? 18.422 6.688 -2.547 1 91.12 55 GLN B C 1
ATOM 1514 O O . GLN B 1 55 ? 18.703 6.953 -1.378 1 91.12 55 GLN B O 1
ATOM 1519 N N . ASP B 1 56 ? 17.281 6.09 -2.848 1 96.81 56 ASP B N 1
ATOM 1520 C CA . ASP B 1 56 ? 16.188 6.062 -1.892 1 96.81 56 ASP B CA 1
ATOM 1521 C C . ASP B 1 56 ? 16.094 4.711 -1.192 1 96.81 56 ASP B C 1
ATOM 1523 O O . ASP B 1 56 ? 15.305 4.539 -0.258 1 96.81 56 ASP B O 1
ATOM 1527 N N . SER B 1 57 ? 16.953 3.729 -1.512 1 97.31 57 SER B N 1
ATOM 1528 C CA . SER B 1 57 ? 16.781 2.348 -1.068 1 97.31 57 SER B CA 1
ATOM 1529 C C . SER B 1 57 ? 17.047 2.211 0.427 1 97.31 57 SER B C 1
ATOM 1531 O O . SER B 1 57 ? 16.469 1.344 1.089 1 97.31 57 SER B O 1
ATOM 1533 N N . SER B 1 58 ? 17.875 3.105 1.022 1 96.81 58 SER B N 1
ATOM 1534 C CA . SER B 1 58 ? 18.328 2.951 2.4 1 96.81 58 SER B CA 1
ATOM 1535 C C . SER B 1 58 ? 17.266 3.445 3.387 1 96.81 58 SER B C 1
ATOM 1537 O O . SER B 1 58 ? 17.375 3.197 4.59 1 96.81 58 SER B O 1
ATOM 1539 N N . PHE B 1 59 ? 16.25 4.07 2.932 1 97.56 59 PHE B N 1
ATOM 1540 C CA . PHE B 1 59 ? 15.25 4.676 3.812 1 97.56 59 PHE B CA 1
ATOM 1541 C C . PHE B 1 59 ? 14.141 3.68 4.141 1 97.56 59 PHE B C 1
ATOM 1543 O O . PHE B 1 59 ? 13.297 3.943 4.996 1 97.56 59 PHE B O 1
ATOM 1550 N N . PHE B 1 60 ? 14.117 2.535 3.424 1 98.5 60 PHE B N 1
ATOM 1551 C CA . PHE B 1 60 ? 13.055 1.552 3.561 1 98.5 60 PHE B CA 1
ATOM 1552 C C . PHE B 1 60 ? 13.625 0.146 3.693 1 98.5 60 PHE B C 1
ATOM 1554 O O . PHE B 1 60 ? 14.742 -0.118 3.26 1 98.5 60 PHE B O 1
ATOM 1561 N N . ILE B 1 61 ? 12.836 -0.708 4.371 1 98.62 61 ILE B N 1
ATOM 1562 C CA . ILE B 1 61 ? 13.141 -2.131 4.457 1 98.62 61 ILE B CA 1
ATOM 1563 C C . ILE B 1 61 ? 11.961 -2.949 3.938 1 98.62 61 ILE B C 1
ATOM 1565 O O . ILE B 1 61 ? 10.82 -2.486 3.965 1 98.62 61 ILE B O 1
ATOM 1569 N N . ILE B 1 62 ? 12.258 -4.059 3.373 1 98.88 62 ILE B N 1
ATOM 1570 C CA . ILE B 1 62 ? 11.219 -4.973 2.908 1 98.88 62 ILE B CA 1
ATOM 1571 C C . ILE B 1 62 ? 11.414 -6.344 3.559 1 98.88 62 ILE B C 1
ATOM 1573 O O . ILE B 1 62 ? 12.539 -6.82 3.701 1 98.88 62 ILE B O 1
ATOM 1577 N N . ASP B 1 63 ? 10.383 -6.965 4.133 1 98.69 63 ASP B N 1
ATOM 1578 C CA . ASP B 1 63 ? 10.438 -8.344 4.598 1 98.69 63 ASP B CA 1
ATOM 1579 C C . ASP B 1 63 ? 10.641 -9.312 3.43 1 98.69 63 ASP B C 1
ATOM 1581 O O . ASP B 1 63 ? 9.836 -9.344 2.5 1 98.69 63 ASP B O 1
ATOM 1585 N N . GLU B 1 64 ? 11.633 -10.086 3.443 1 97.75 64 GLU B N 1
ATOM 1586 C CA . GLU B 1 64 ? 12.031 -10.922 2.316 1 97.75 64 GLU B CA 1
ATOM 1587 C C . GLU B 1 64 ? 10.961 -11.961 1.998 1 97.75 64 GLU B C 1
ATOM 1589 O O . GLU B 1 64 ? 10.789 -12.344 0.839 1 97.75 64 GLU B O 1
ATOM 1594 N N . SER B 1 65 ? 10.195 -12.398 2.945 1 96.12 65 SER B N 1
ATOM 1595 C CA . SER B 1 65 ? 9.234 -13.477 2.754 1 96.12 65 SER B CA 1
ATOM 1596 C C . SER B 1 65 ? 7.848 -12.938 2.424 1 96.12 65 SER B C 1
ATOM 1598 O O . SER B 1 65 ? 7.129 -13.523 1.609 1 96.12 65 SER B O 1
ATOM 1600 N N . THR B 1 66 ? 7.461 -11.797 3.031 1 96.31 66 THR B N 1
ATOM 1601 C CA . THR B 1 66 ? 6.074 -11.352 2.916 1 96.31 66 THR B CA 1
ATOM 1602 C C . THR B 1 66 ? 5.957 -10.203 1.912 1 96.31 66 THR B C 1
ATOM 1604 O O . THR B 1 66 ? 4.867 -9.922 1.409 1 96.31 66 THR B O 1
ATOM 1607 N N . GLY B 1 67 ? 7.059 -9.469 1.651 1 98.31 67 GLY B N 1
ATOM 1608 C CA . GLY B 1 67 ? 7.043 -8.32 0.76 1 98.31 67 GLY B CA 1
ATOM 1609 C C . GLY B 1 67 ? 6.555 -7.051 1.433 1 98.31 67 GLY B C 1
ATOM 1610 O O . GLY B 1 67 ? 6.32 -6.039 0.768 1 98.31 67 GLY B O 1
ATOM 1611 N N . GLU B 1 68 ? 6.375 -7.078 2.807 1 98.5 68 GLU B N 1
ATOM 1612 C CA . GLU B 1 68 ? 5.945 -5.883 3.523 1 98.5 68 GLU B CA 1
ATOM 1613 C C . GLU B 1 68 ? 7.07 -4.855 3.613 1 98.5 68 GLU B C 1
ATOM 1615 O O . GLU B 1 68 ? 8.172 -5.176 4.059 1 98.5 68 GLU B O 1
ATOM 1620 N N . ILE B 1 69 ? 6.762 -3.648 3.143 1 98.88 69 ILE B N 1
ATOM 1621 C CA . ILE B 1 69 ? 7.723 -2.549 3.186 1 98.88 69 ILE B CA 1
ATOM 1622 C C . ILE B 1 69 ? 7.422 -1.649 4.383 1 98.88 69 ILE B C 1
ATOM 1624 O O . ILE B 1 69 ? 6.266 -1.299 4.629 1 98.88 69 ILE B O 1
ATOM 1628 N N . THR B 1 70 ? 8.461 -1.326 5.156 1 98.81 70 THR B N 1
ATOM 1629 C CA . THR B 1 70 ? 8.359 -0.394 6.273 1 98.81 70 THR B CA 1
ATOM 1630 C C . THR B 1 70 ? 9.438 0.685 6.172 1 98.81 70 THR B C 1
ATOM 1632 O O . THR B 1 70 ? 10.398 0.538 5.422 1 98.81 70 THR B O 1
ATOM 1635 N N . THR B 1 71 ? 9.227 1.772 6.852 1 98.38 71 THR B N 1
ATOM 1636 C CA . THR B 1 71 ? 10.211 2.846 6.871 1 98.38 71 THR B CA 1
ATOM 1637 C C . THR B 1 71 ? 11.43 2.443 7.695 1 98.38 71 THR B C 1
ATOM 1639 O O . THR B 1 71 ? 11.305 1.725 8.688 1 98.38 71 THR B O 1
ATOM 1642 N N . ASP B 1 72 ? 12.609 2.84 7.355 1 98.06 72 ASP B N 1
ATOM 1643 C CA . ASP B 1 72 ? 13.844 2.635 8.102 1 98.06 72 ASP B CA 1
ATOM 1644 C C . ASP B 1 72 ? 14.492 3.969 8.477 1 98.06 72 ASP B C 1
ATOM 1646 O O . ASP B 1 72 ? 15.703 4.043 8.68 1 98.06 72 ASP B O 1
ATOM 1650 N N . SER B 1 73 ? 13.727 5.02 8.375 1 96.12 73 SER B N 1
ATOM 1651 C CA . SER B 1 73 ? 14.117 6.391 8.711 1 96.12 73 SER B CA 1
ATOM 1652 C C . SER B 1 73 ? 12.898 7.234 9.062 1 96.12 73 SER B C 1
ATOM 1654 O O . SER B 1 73 ? 11.758 6.832 8.812 1 96.12 73 SER B O 1
ATOM 1656 N N . SER B 1 74 ? 13.156 8.289 9.742 1 93.56 74 SER B N 1
ATOM 1657 C CA . SER B 1 74 ? 12.133 9.32 9.875 1 93.56 74 SER B CA 1
ATOM 1658 C C . SER B 1 74 ? 12.211 10.328 8.734 1 93.56 74 SER B C 1
ATOM 1660 O O . SER B 1 74 ? 13.234 10.438 8.062 1 93.56 74 SER B O 1
ATOM 1662 N N . PHE B 1 75 ? 11.086 10.984 8.492 1 93.38 75 PHE B N 1
ATOM 1663 C CA . PHE B 1 75 ? 11.008 11.914 7.375 1 93.38 75 PHE B CA 1
ATOM 1664 C C . PHE B 1 75 ? 10.547 13.289 7.844 1 93.38 75 PHE B C 1
ATOM 1666 O O . PHE B 1 75 ? 9.734 13.391 8.766 1 93.38 75 PHE B O 1
ATOM 1673 N N . ASP B 1 76 ? 11.18 14.281 7.293 1 88.75 76 ASP B N 1
ATOM 1674 C CA . ASP B 1 76 ? 10.812 15.68 7.516 1 88.75 76 ASP B CA 1
ATOM 1675 C C . ASP B 1 76 ? 10.5 16.391 6.199 1 88.75 76 ASP B C 1
ATOM 1677 O O . ASP B 1 76 ? 11.406 16.641 5.402 1 88.75 76 ASP B O 1
ATOM 1681 N N . ARG B 1 77 ? 9.227 16.641 6.016 1 83.06 77 ARG B N 1
ATOM 1682 C CA . ARG B 1 77 ? 8.766 17.172 4.738 1 83.06 77 ARG B CA 1
ATOM 1683 C C . ARG B 1 77 ? 9.461 18.5 4.41 1 83.06 77 ARG B C 1
ATOM 1685 O O . ARG B 1 77 ? 9.695 18.797 3.242 1 83.06 77 ARG B O 1
ATOM 1692 N N . GLU B 1 78 ? 9.859 19.328 5.359 1 80.94 78 GLU B N 1
ATOM 1693 C CA . GLU B 1 78 ? 10.477 20.625 5.164 1 80.94 78 GLU B CA 1
ATOM 1694 C C . GLU B 1 78 ? 11.938 20.484 4.734 1 80.94 78 GLU B C 1
ATOM 1696 O O . GLU B 1 78 ? 12.492 21.391 4.102 1 80.94 78 GLU B O 1
ATOM 1701 N N . LYS B 1 79 ? 12.578 19.391 5.125 1 84.25 79 LYS B N 1
ATOM 1702 C CA . LYS B 1 79 ? 14.008 19.219 4.863 1 84.25 79 LYS B CA 1
ATOM 1703 C C . LYS B 1 79 ? 14.242 18.125 3.83 1 84.25 79 LYS B C 1
ATOM 1705 O O . LYS B 1 79 ? 15.242 18.156 3.107 1 84.25 79 LYS B O 1
ATOM 1710 N N . ASP B 1 80 ? 13.281 17.234 3.779 1 87 80 ASP B N 1
ATOM 1711 C CA . ASP B 1 80 ? 13.469 16.078 2.918 1 87 80 ASP B CA 1
ATOM 1712 C C . ASP B 1 80 ? 12.648 16.203 1.638 1 87 80 ASP B C 1
ATOM 1714 O O . ASP B 1 80 ? 11.805 17.094 1.519 1 87 80 ASP B O 1
ATOM 1718 N N . LYS B 1 81 ? 12.984 15.336 0.64 1 90.19 81 LYS B N 1
ATOM 1719 C CA . LYS B 1 81 ? 12.211 15.312 -0.596 1 90.19 81 LYS B CA 1
ATOM 1720 C C . LYS B 1 81 ? 10.797 14.797 -0.347 1 90.19 81 LYS B C 1
ATOM 1722 O O . LYS B 1 81 ? 10.547 14.117 0.651 1 90.19 81 LYS B O 1
ATOM 1727 N N . GLU B 1 82 ? 9.914 15.109 -1.31 1 93.25 82 GLU B N 1
ATOM 1728 C CA . GLU B 1 82 ? 8.492 14.805 -1.172 1 93.25 82 GLU B CA 1
ATOM 1729 C C . GLU B 1 82 ? 8.18 13.398 -1.668 1 93.25 82 GLU B C 1
ATOM 1731 O O . GLU B 1 82 ? 7.137 12.828 -1.329 1 93.25 82 GLU B O 1
ATOM 1736 N N . VAL B 1 83 ? 9.023 12.867 -2.518 1 96.31 83 VAL B N 1
ATOM 1737 C CA . VAL B 1 83 ? 8.758 11.562 -3.111 1 96.31 83 VAL B CA 1
ATOM 1738 C C . VAL B 1 83 ? 10.031 10.719 -3.088 1 96.31 83 VAL B C 1
ATOM 1740 O O . VAL B 1 83 ? 11.117 11.211 -3.396 1 96.31 83 VAL B O 1
ATOM 1743 N N . TYR B 1 84 ? 9.945 9.531 -2.594 1 97.44 84 TYR B N 1
ATOM 1744 C CA . TYR B 1 84 ? 10.984 8.508 -2.635 1 97.44 84 TYR B CA 1
ATOM 1745 C C . TYR B 1 84 ? 10.586 7.367 -3.562 1 97.44 84 TYR B C 1
ATOM 1747 O O . TYR B 1 84 ? 9.438 6.934 -3.566 1 97.44 84 TYR B O 1
ATOM 1755 N N . VAL B 1 85 ? 11.477 6.941 -4.371 1 98.38 85 VAL B N 1
ATOM 1756 C CA . VAL B 1 85 ? 11.203 5.844 -5.293 1 98.38 85 VAL B CA 1
ATOM 1757 C C . VAL B 1 85 ? 12.156 4.684 -5.023 1 98.38 85 VAL B C 1
ATOM 1759 O O . VAL B 1 85 ? 13.375 4.871 -5.012 1 98.38 85 VAL B O 1
ATOM 1762 N N . ILE B 1 86 ? 11.656 3.531 -4.734 1 98.75 86 ILE B N 1
ATOM 1763 C CA . ILE B 1 86 ? 12.477 2.332 -4.578 1 98.75 86 ILE B CA 1
ATOM 1764 C C . ILE B 1 86 ? 12.055 1.285 -5.609 1 98.75 86 ILE B C 1
ATOM 1766 O O . ILE B 1 86 ? 10.93 1.307 -6.102 1 98.75 86 ILE B O 1
ATOM 1770 N N . ASN B 1 87 ? 12.922 0.422 -5.984 1 98.69 87 ASN B N 1
ATOM 1771 C CA . ASN B 1 87 ? 12.664 -0.704 -6.879 1 98.69 87 ASN B CA 1
ATOM 1772 C C . ASN B 1 87 ? 12.672 -2.029 -6.121 1 98.69 87 ASN B C 1
ATOM 1774 O O . ASN B 1 87 ? 13.625 -2.344 -5.41 1 98.69 87 ASN B O 1
ATOM 1778 N N . VAL B 1 88 ? 11.633 -2.75 -6.219 1 98.5 88 VAL B N 1
ATOM 1779 C CA . VAL B 1 88 ? 11.461 -4.023 -5.527 1 98.5 88 VAL B CA 1
ATOM 1780 C C . VAL B 1 88 ? 11.688 -5.176 -6.5 1 98.5 88 VAL B C 1
ATOM 1782 O O . VAL B 1 88 ? 11.188 -5.156 -7.625 1 98.5 88 VAL B O 1
ATOM 1785 N N . LEU B 1 89 ? 12.469 -6.082 -6.082 1 96.69 89 LEU B N 1
ATOM 1786 C CA . LEU B 1 89 ? 12.727 -7.305 -6.836 1 96.69 89 LEU B CA 1
ATOM 1787 C C . LEU B 1 89 ? 12 -8.492 -6.207 1 96.69 89 LEU B C 1
ATOM 1789 O O . LEU B 1 89 ? 12 -8.648 -4.984 1 96.69 89 LEU B O 1
ATOM 1793 N N . ALA B 1 90 ? 11.305 -9.234 -7.012 1 96.62 90 ALA B N 1
ATOM 1794 C CA . ALA B 1 90 ? 10.805 -10.562 -6.645 1 96.62 90 ALA B CA 1
ATOM 1795 C C . ALA B 1 90 ? 11.578 -11.656 -7.367 1 96.62 90 ALA B C 1
ATOM 1797 O O . ALA B 1 90 ? 11.711 -11.633 -8.594 1 96.62 90 ALA B O 1
ATOM 1798 N N . ARG B 1 91 ? 12.086 -12.594 -6.625 1 94.12 91 ARG B N 1
ATOM 1799 C CA . ARG B 1 91 ? 12.82 -13.727 -7.176 1 94.12 91 ARG B CA 1
ATOM 1800 C C . ARG B 1 91 ? 12.352 -15.039 -6.566 1 94.12 91 ARG B C 1
ATOM 1802 O O . ARG B 1 91 ? 12.094 -15.117 -5.363 1 94.12 91 ARG B O 1
ATOM 1809 N N . ASN B 1 92 ? 12.289 -16.016 -7.492 1 91.44 92 ASN B N 1
ATOM 1810 C CA . ASN B 1 92 ? 11.984 -17.328 -6.938 1 91.44 92 ASN B CA 1
ATOM 1811 C C . ASN B 1 92 ? 13.008 -17.734 -5.879 1 91.44 92 ASN B C 1
ATOM 1813 O O . ASN B 1 92 ? 14.211 -17.578 -6.082 1 91.44 92 ASN B O 1
ATOM 1817 N N . VAL B 1 93 ? 12.555 -18.281 -4.707 1 89.5 93 VAL B N 1
ATOM 1818 C CA . VAL B 1 93 ? 13.414 -18.594 -3.566 1 89.5 93 VAL B CA 1
ATOM 1819 C C . VAL B 1 93 ? 14.414 -19.672 -3.953 1 89.5 93 VAL B C 1
ATOM 1821 O O . VAL B 1 93 ? 15.508 -19.75 -3.393 1 89.5 93 VAL B O 1
ATOM 1824 N N . LEU B 1 94 ? 14.078 -20.531 -4.906 1 85.81 94 LEU B N 1
ATOM 1825 C CA . LEU B 1 94 ? 14.953 -21.625 -5.32 1 85.81 94 LEU B CA 1
ATOM 1826 C C . LEU B 1 94 ? 16.016 -21.125 -6.309 1 85.81 94 LEU B C 1
ATOM 1828 O O . LEU B 1 94 ? 16.953 -21.859 -6.625 1 85.81 94 LEU B O 1
ATOM 1832 N N . ASP B 1 95 ? 15.891 -19.938 -6.824 1 78.5 95 ASP B N 1
ATOM 1833 C CA . ASP B 1 95 ? 16.812 -19.391 -7.812 1 78.5 95 ASP B CA 1
ATOM 1834 C C . ASP B 1 95 ? 17.5 -18.141 -7.289 1 78.5 95 ASP B C 1
ATOM 1836 O O . ASP B 1 95 ? 17.828 -17.234 -8.062 1 78.5 95 ASP B O 1
ATOM 1840 N N . LEU B 1 96 ? 17.672 -17.953 -5.973 1 72.75 96 LEU B N 1
ATOM 1841 C CA . LEU B 1 96 ? 18.266 -16.75 -5.414 1 72.75 96 LEU B CA 1
ATOM 1842 C C . LEU B 1 96 ? 19.703 -16.578 -5.871 1 72.75 96 LEU B C 1
ATOM 1844 O O . LEU B 1 96 ? 20.188 -15.445 -6.008 1 72.75 96 LEU B O 1
ATOM 1848 N N . ALA B 1 97 ? 20.469 -17.641 -5.898 1 65.44 97 ALA B N 1
ATOM 1849 C CA . ALA B 1 97 ? 21.891 -17.594 -6.23 1 65.44 97 ALA B CA 1
ATOM 1850 C C . ALA B 1 97 ? 22.109 -17.312 -7.715 1 65.44 97 ALA B C 1
ATOM 1852 O O . ALA B 1 97 ? 23.172 -16.828 -8.117 1 65.44 97 ALA B O 1
ATOM 1853 N N . ASP B 1 98 ? 21.156 -17.703 -8.547 1 58.53 98 ASP B N 1
ATOM 1854 C CA . ASP B 1 98 ? 21.375 -17.594 -9.984 1 58.53 98 ASP B CA 1
ATOM 1855 C C . ASP B 1 98 ? 20.781 -16.297 -10.531 1 58.53 98 ASP B C 1
ATOM 1857 O O . ASP B 1 98 ? 19.641 -15.953 -10.219 1 58.53 98 ASP B O 1
ATOM 1861 N N . GLY B 1 99 ? 21.328 -15.141 -10.383 1 57.88 99 GLY B N 1
ATOM 1862 C CA . GLY B 1 99 ? 21 -13.812 -10.883 1 57.88 99 GLY B CA 1
ATOM 1863 C C . GLY B 1 99 ? 20.047 -13.844 -12.062 1 57.88 99 GLY B C 1
ATOM 1864 O O . GLY B 1 99 ? 19.766 -12.805 -12.672 1 57.88 99 GLY B O 1
ATOM 1865 N N . GLY B 1 100 ? 19.641 -14.969 -12.578 1 57.72 100 GLY B N 1
ATOM 1866 C CA . GLY B 1 100 ? 19.141 -15.062 -13.945 1 57.72 100 GLY B CA 1
ATOM 1867 C C . GLY B 1 100 ? 17.688 -14.664 -14.078 1 57.72 100 GLY B C 1
ATOM 1868 O O . GLY B 1 100 ? 17.203 -13.812 -13.328 1 57.72 100 GLY B O 1
ATOM 1869 N N . ALA B 1 101 ? 16.891 -15.445 -15.07 1 62.94 101 ALA B N 1
ATOM 1870 C CA . ALA B 1 101 ? 15.68 -15.281 -15.867 1 62.94 101 ALA B CA 1
ATOM 1871 C C . ALA B 1 101 ? 14.43 -15.453 -15.008 1 62.94 101 ALA B C 1
ATOM 1873 O O . ALA B 1 101 ? 13.32 -15.125 -15.438 1 62.94 101 ALA B O 1
ATOM 1874 N N . ASN B 1 102 ? 14.508 -15.609 -13.727 1 85.06 102 ASN B N 1
ATOM 1875 C CA . ASN B 1 102 ? 13.312 -15.906 -12.953 1 85.06 102 ASN B CA 1
ATOM 1876 C C . ASN B 1 102 ? 13.047 -14.844 -11.883 1 85.06 102 ASN B C 1
ATOM 1878 O O . ASN B 1 102 ? 12.945 -15.164 -10.703 1 85.06 102 ASN B O 1
ATOM 1882 N N . GLN B 1 103 ? 13.102 -13.562 -12.359 1 91.88 103 GLN B N 1
ATOM 1883 C CA . GLN B 1 103 ? 12.852 -12.445 -11.453 1 91.88 103 GLN B CA 1
ATOM 1884 C C . GLN B 1 103 ? 11.898 -11.43 -12.086 1 91.88 103 GLN B C 1
ATOM 1886 O O . GLN B 1 103 ? 11.672 -11.453 -13.297 1 91.88 103 GLN B O 1
ATOM 1891 N N . ALA B 1 104 ? 11.273 -10.578 -11.312 1 95.06 104 ALA B N 1
ATOM 1892 C CA . ALA B 1 104 ? 10.453 -9.438 -11.719 1 95.06 104 ALA B CA 1
ATOM 1893 C C . ALA B 1 104 ? 10.773 -8.211 -10.875 1 95.06 104 ALA B C 1
ATOM 1895 O O . ALA B 1 104 ? 11.203 -8.328 -9.727 1 95.06 104 ALA B O 1
ATOM 1896 N N . GLN B 1 105 ? 10.594 -7.055 -11.516 1 96.81 105 GLN B N 1
ATOM 1897 C CA . GLN B 1 105 ? 10.852 -5.801 -10.812 1 96.81 105 GLN B CA 1
ATOM 1898 C C . GLN B 1 105 ? 9.672 -4.844 -10.953 1 96.81 105 GLN B C 1
ATOM 1900 O O . GLN B 1 105 ? 9.008 -4.816 -11.984 1 96.81 105 GLN B O 1
ATOM 1905 N N . ALA B 1 106 ? 9.359 -4.086 -9.914 1 98.5 106 ALA B N 1
ATOM 1906 C CA . ALA B 1 106 ? 8.398 -2.99 -9.906 1 98.5 106 ALA B CA 1
ATOM 1907 C C . ALA B 1 106 ? 8.875 -1.845 -9.016 1 98.5 106 ALA B C 1
ATOM 1909 O O . ALA B 1 106 ? 9.641 -2.059 -8.078 1 98.5 106 ALA B O 1
ATOM 1910 N N . SER B 1 107 ? 8.414 -0.677 -9.312 1 98.69 107 SER B N 1
ATOM 1911 C CA . SER B 1 107 ? 8.773 0.494 -8.523 1 98.69 107 SER B CA 1
ATOM 1912 C C . SER B 1 107 ? 7.676 0.851 -7.527 1 98.69 107 SER B C 1
ATOM 1914 O O . SER B 1 107 ? 6.504 0.542 -7.75 1 98.69 107 SER B O 1
ATOM 1916 N N . VAL B 1 108 ? 8.07 1.397 -6.449 1 98.75 108 VAL B N 1
ATOM 1917 C CA . VAL B 1 108 ? 7.156 1.983 -5.477 1 98.75 108 VAL B CA 1
ATOM 1918 C C . VAL B 1 108 ? 7.484 3.461 -5.281 1 98.75 108 VAL B C 1
ATOM 1920 O O . VAL B 1 108 ? 8.602 3.809 -4.879 1 98.75 108 VAL B O 1
ATOM 1923 N N . SER B 1 109 ? 6.559 4.332 -5.656 1 98.62 109 SER B N 1
ATOM 1924 C CA . SER B 1 109 ? 6.648 5.754 -5.34 1 98.62 109 SER B CA 1
ATOM 1925 C C . SER B 1 109 ? 5.992 6.062 -3.998 1 98.62 109 SER B C 1
ATOM 1927 O O . SER B 1 109 ? 4.789 5.867 -3.828 1 98.62 109 SER B O 1
ATOM 1929 N N . ILE B 1 110 ? 6.766 6.492 -3.072 1 98.12 110 ILE B N 1
ATOM 1930 C CA . ILE B 1 110 ? 6.301 6.758 -1.717 1 98.12 110 ILE B CA 1
ATOM 1931 C C . ILE B 1 110 ? 6.266 8.266 -1.468 1 98.12 110 ILE B C 1
ATOM 1933 O O . ILE B 1 110 ? 7.309 8.922 -1.453 1 98.12 110 ILE B O 1
ATOM 1937 N N . TYR B 1 111 ? 5.109 8.82 -1.269 1 96.56 111 TYR B N 1
ATOM 1938 C CA . TYR B 1 111 ? 4.902 10.25 -1.059 1 96.56 111 TYR B CA 1
ATOM 1939 C C . TYR B 1 111 ? 4.902 10.586 0.427 1 96.56 111 TYR B C 1
ATOM 1941 O O . TYR B 1 111 ? 4.219 9.938 1.219 1 96.56 111 TYR B O 1
ATOM 1949 N N . ILE B 1 112 ? 5.676 11.578 0.808 1 96 112 ILE B N 1
ATOM 1950 C CA . ILE B 1 112 ? 5.707 12.07 2.182 1 96 112 ILE B CA 1
ATOM 1951 C C . ILE B 1 112 ? 4.695 13.195 2.352 1 96 112 ILE B C 1
ATOM 1953 O O . ILE B 1 112 ? 4.836 14.258 1.742 1 96 112 ILE B O 1
ATOM 1957 N N . LEU B 1 113 ? 3.689 12.961 3.115 1 94.12 113 LEU B N 1
ATOM 1958 C CA . LEU B 1 113 ? 2.625 13.938 3.301 1 94.12 113 LEU B CA 1
ATOM 1959 C C . LEU B 1 113 ? 2.98 14.922 4.414 1 94.12 113 LEU B C 1
ATOM 1961 O O . LEU B 1 113 ? 3.543 14.531 5.438 1 94.12 113 LEU B O 1
ATOM 1965 N N . ASP B 1 114 ? 2.6 16.156 4.234 1 88.62 114 ASP B N 1
ATOM 1966 C CA . ASP B 1 114 ? 2.934 17.25 5.148 1 88.62 114 ASP B CA 1
ATOM 1967 C C . ASP B 1 114 ? 1.96 17.297 6.324 1 88.62 114 ASP B C 1
ATOM 1969 O O . ASP B 1 114 ? 0.753 17.109 6.148 1 88.62 114 ASP B O 1
ATOM 1973 N N . GLU B 1 115 ? 2.514 17.391 7.492 1 83.44 115 GLU B N 1
ATOM 1974 C CA . GLU B 1 115 ? 1.802 17.812 8.695 1 83.44 115 GLU B CA 1
ATOM 1975 C C . GLU B 1 115 ? 2.238 19.203 9.133 1 83.44 115 GLU B C 1
ATOM 1977 O O . GLU B 1 115 ? 3.4 19.578 8.961 1 83.44 115 GLU B O 1
ATOM 1982 N N . ASN B 1 116 ? 1.35 20.188 9.062 1 76.5 116 ASN B N 1
ATOM 1983 C CA . ASN B 1 116 ? 1.713 21.547 9.422 1 76.5 116 ASN B CA 1
ATOM 1984 C C . ASN B 1 116 ? 2.354 21.625 10.805 1 76.5 116 ASN B C 1
ATOM 1986 O O . ASN B 1 116 ? 1.676 21.906 11.789 1 76.5 116 ASN B O 1
ATOM 1990 N N . ASP B 1 117 ? 3.514 21.281 10.953 1 69.06 117 ASP B N 1
ATOM 1991 C CA . ASP B 1 117 ? 4.199 21.375 12.234 1 69.06 117 ASP B CA 1
ATOM 1992 C C . ASP B 1 117 ? 5.07 22.625 12.305 1 69.06 117 ASP B C 1
ATOM 1994 O O . ASP B 1 117 ? 5.941 22.734 13.172 1 69.06 117 ASP B O 1
ATOM 1998 N N . PHE B 1 118 ? 4.934 23.469 11.211 1 60.12 118 PHE B N 1
ATOM 1999 C CA . PHE B 1 118 ? 5.73 24.688 11.258 1 60.12 118 PHE B CA 1
ATOM 2000 C C . PHE B 1 118 ? 5.184 25.656 12.305 1 60.12 118 PHE B C 1
ATOM 2002 O O . PHE B 1 118 ? 4.02 26.047 12.242 1 60.12 118 PHE B O 1
ATOM 2009 N N . GLU B 1 119 ? 5.672 25.484 13.43 1 56.91 119 GLU B N 1
ATOM 2010 C CA . GLU B 1 119 ? 5.434 26.562 14.383 1 56.91 119 GLU B CA 1
ATOM 2011 C C . GLU B 1 119 ? 5.762 27.922 13.773 1 56.91 119 GLU B C 1
ATOM 2013 O O . GLU B 1 119 ? 6.762 28.062 13.062 1 56.91 119 GLU B O 1
ATOM 2018 N N . PRO B 1 120 ? 4.773 28.703 13.531 1 53.38 120 PRO B N 1
ATOM 2019 C CA . PRO B 1 120 ? 5.156 30.078 13.156 1 53.38 120 PRO B CA 1
ATOM 2020 C C . PRO B 1 120 ? 6.488 30.5 13.773 1 53.38 120 PRO B C 1
ATOM 2022 O O . PRO B 1 120 ? 6.742 30.234 14.953 1 53.38 120 PRO B O 1
ATOM 2025 N N . TYR B 1 121 ? 7.535 30.188 13.023 1 47.69 121 TYR B N 1
ATOM 2026 C CA . TYR B 1 121 ? 8.68 30.922 13.547 1 47.69 121 TYR B CA 1
ATOM 2027 C C . TYR B 1 121 ? 8.281 32.312 13.977 1 47.69 121 TYR B C 1
ATOM 2029 O O . TYR B 1 121 ? 7.801 33.125 13.156 1 47.69 121 TYR B O 1
ATOM 2037 N N . PHE B 1 122 ? 7.637 32.375 15.062 1 44.81 122 PHE B N 1
ATOM 2038 C CA . PHE B 1 122 ? 7.613 33.75 15.539 1 44.81 122 PHE B CA 1
ATOM 2039 C C . PHE B 1 122 ? 8.969 34.438 15.344 1 44.81 122 PHE B C 1
ATOM 2041 O O . PHE B 1 122 ? 9.961 34 15.945 1 44.81 122 PHE B O 1
ATOM 2048 N N . ASN B 1 123 ? 9.234 34.688 14.109 1 42.28 123 ASN B N 1
ATOM 2049 C CA . ASN B 1 123 ? 10.312 35.688 14.047 1 42.28 123 ASN B CA 1
ATOM 2050 C C . ASN B 1 123 ? 10.234 36.656 15.211 1 42.28 123 ASN B C 1
ATOM 2052 O O . ASN B 1 123 ? 9.227 37.344 15.383 1 42.28 123 ASN B O 1
ATOM 2056 N N . ASP B 1 124 ? 10.711 36.25 16.328 1 41.47 124 ASP B N 1
ATOM 2057 C CA . ASP B 1 124 ? 10.984 37.25 17.359 1 41.47 124 ASP B CA 1
ATOM 2058 C C . ASP B 1 124 ? 11.391 38.594 16.75 1 41.47 124 ASP B C 1
ATOM 2060 O O . ASP B 1 124 ? 12.57 38.812 16.469 1 41.47 124 ASP B O 1
ATOM 2064 N N . THR B 1 125 ? 10.797 39 15.617 1 42.09 125 THR B N 1
ATOM 2065 C CA . THR B 1 125 ? 11.117 40.375 15.297 1 42.09 125 THR B CA 1
ATOM 2066 C C . THR B 1 125 ? 10.859 41.281 16.5 1 42.09 125 THR B C 1
ATOM 2068 O O . THR B 1 125 ? 9.734 41.375 16.984 1 42.09 125 THR B O 1
ATOM 2071 N N . SER B 1 126 ? 11.766 41.312 17.422 1 43.94 126 SER B N 1
ATOM 2072 C CA . SER B 1 126 ? 11.883 42.344 18.453 1 43.94 126 SER B CA 1
ATOM 2073 C C . SER B 1 126 ? 11.32 43.656 17.969 1 43.94 126 SER B C 1
ATOM 2075 O O . SER B 1 126 ? 11.672 44.125 16.875 1 43.94 126 SER B O 1
ATOM 2077 N N . PRO B 1 127 ? 10.039 44.031 18.266 1 47.31 127 PRO B N 1
ATOM 2078 C CA . PRO B 1 127 ? 9.555 45.375 17.953 1 47.31 127 PRO B CA 1
ATOM 2079 C C . PRO B 1 127 ? 10.641 46.438 18.094 1 47.31 127 PRO B C 1
ATOM 2081 O O . PRO B 1 127 ? 11.391 46.438 19.078 1 47.31 127 PRO B O 1
ATOM 2084 N N . TYR B 1 128 ? 11.391 46.719 17.016 1 43.75 128 TYR B N 1
ATOM 2085 C CA . TYR B 1 128 ? 12.195 47.938 17.047 1 43.75 128 TYR B CA 1
ATOM 2086 C C . TYR B 1 128 ? 11.453 49.062 17.75 1 43.75 128 TYR B C 1
ATOM 2088 O O . TYR B 1 128 ? 10.312 49.375 17.422 1 43.75 128 TYR B O 1
ATOM 2096 N N . SER B 1 129 ? 11.539 49.094 19.125 1 45.19 129 SER B N 1
ATOM 2097 C CA . SER B 1 129 ? 11.133 50.25 19.922 1 45.19 129 SER B CA 1
ATOM 2098 C C . SER B 1 129 ? 11.578 51.531 19.266 1 45.19 129 SER B C 1
ATOM 2100 O O . SER B 1 129 ? 12.773 51.812 19.172 1 45.19 129 SER B O 1
ATOM 2102 N N . VAL B 1 130 ? 10.969 52 18.188 1 43.94 130 VAL B N 1
ATOM 2103 C CA . VAL B 1 130 ? 11.211 53.344 17.641 1 43.94 130 VAL B CA 1
ATOM 2104 C C . VAL B 1 130 ? 10.984 54.375 18.734 1 43.94 130 VAL B C 1
ATOM 2106 O O . VAL B 1 130 ? 9.891 54.469 19.297 1 43.94 130 VAL B O 1
ATOM 2109 N N . THR B 1 131 ? 11.961 54.594 19.641 1 46.22 131 THR B N 1
ATOM 2110 C CA . THR B 1 131 ? 12.031 55.719 20.547 1 46.22 131 THR B CA 1
ATOM 2111 C C . THR B 1 131 ? 11.828 57.031 19.781 1 46.22 131 THR B C 1
ATOM 2113 O O . THR B 1 131 ? 12.625 57.375 18.906 1 46.22 131 THR B O 1
ATOM 2116 N N . ILE B 1 132 ? 10.625 57.375 19.312 1 44.69 132 ILE B N 1
ATOM 2117 C CA . ILE B 1 132 ? 10.375 58.719 18.766 1 44.69 132 ILE B CA 1
ATOM 2118 C C . ILE B 1 132 ? 10.641 59.781 19.844 1 44.69 132 ILE B C 1
ATOM 2120 O O . ILE B 1 132 ? 9.961 59.812 20.875 1 44.69 132 ILE B O 1
ATOM 2124 N N . ARG B 1 133 ? 11.938 60.219 20.125 1 45.09 133 ARG B N 1
ATOM 2125 C CA . ARG B 1 133 ? 12.266 61.375 20.938 1 45.09 133 ARG B CA 1
ATOM 2126 C C . ARG B 1 133 ? 11.641 62.625 20.359 1 45.09 133 ARG B C 1
ATOM 2128 O O . ARG B 1 133 ? 11.867 62.969 19.188 1 45.09 133 ARG B O 1
ATOM 2135 N N . GLU B 1 134 ? 10.383 62.844 20.547 1 46.62 134 GLU B N 1
ATOM 2136 C CA . GLU B 1 134 ? 9.758 64.125 20.281 1 46.62 134 GLU B CA 1
ATOM 2137 C C . GLU B 1 134 ? 10.555 65.25 20.906 1 46.62 134 GLU B C 1
ATOM 2139 O O . GLU B 1 134 ? 10.719 65.312 22.125 1 46.62 134 GLU B O 1
ATOM 2144 N N . GLU B 1 135 ? 11.781 65.625 20.406 1 41.41 135 GLU B N 1
ATOM 2145 C CA . GLU B 1 135 ? 12.445 66.875 20.812 1 41.41 135 GLU B CA 1
ATOM 2146 C C . GLU B 1 135 ? 11.5 68.062 20.703 1 41.41 135 GLU B C 1
ATOM 2148 O O . GLU B 1 135 ? 11.008 68.375 19.625 1 41.41 135 GLU B O 1
ATOM 2153 N N . CYS B 1 136 ? 10.5 68.188 21.609 1 41.56 136 CYS B N 1
ATOM 2154 C CA . CYS B 1 136 ? 9.664 69.375 21.812 1 41.56 136 CYS B CA 1
ATOM 2155 C C . CYS B 1 136 ? 10.516 70.625 21.922 1 41.56 136 CYS B C 1
ATOM 2157 O O . CYS B 1 136 ? 11.289 70.812 22.859 1 41.56 136 CYS B O 1
ATOM 2159 N N . SER B 1 137 ? 11.133 71.062 20.812 1 41.25 137 SER B N 1
ATOM 2160 C CA . SER B 1 137 ? 11.695 72.438 20.844 1 41.25 137 SER B CA 1
ATOM 2161 C C . SER B 1 137 ? 10.703 73.438 21.406 1 41.25 137 SER B C 1
ATOM 2163 O O . SER B 1 137 ? 9.547 73.438 20.984 1 41.25 137 SER B O 1
ATOM 2165 N N . THR B 1 138 ? 10.711 73.688 22.719 1 39.72 138 THR B N 1
ATOM 2166 C CA . THR B 1 138 ? 10.141 74.812 23.469 1 39.72 138 THR B CA 1
ATOM 2167 C C . THR B 1 138 ? 10.312 76.125 22.703 1 39.72 138 THR B C 1
ATOM 2169 O O . THR B 1 138 ? 11.445 76.562 22.422 1 39.72 138 THR B O 1
ATOM 2172 N N . TRP B 1 139 ? 9.586 76.312 21.594 1 36.72 139 TRP B N 1
ATOM 2173 C CA . TRP B 1 139 ? 9.562 77.688 21.109 1 36.72 139 TRP B CA 1
ATOM 2174 C C . TRP B 1 139 ? 9.234 78.688 22.219 1 36.72 139 TRP B C 1
ATOM 2176 O O . TRP B 1 139 ? 8.234 78.5 22.938 1 36.72 139 TRP B O 1
ATOM 2186 N N . ARG B 1 140 ? 10.273 79.375 22.641 1 31.72 140 ARG B N 1
ATOM 2187 C CA . ARG B 1 140 ? 10.133 80.688 23.219 1 31.72 140 ARG B CA 1
ATOM 2188 C C . ARG B 1 140 ? 9.461 81.625 22.25 1 31.72 140 ARG B C 1
ATOM 2190 O O . ARG B 1 140 ? 9.781 81.625 21.062 1 31.72 140 ARG B O 1
#

pLDDT: mean 83.69, std 19.64, range [30.06, 98.88]

InterPro domains:
  IPR002126 Cadherin-like [PF00028] (15-110)
  IPR002126 Cadherin-like [PR00205] (10-39)
  IPR002126 Cadherin-like [PR00205] (41-54)
  IPR002126 Cadherin-like [PR00205] (104-121)
  IPR002126 Cadherin-like [PS50268] (11-122)
  IPR002126 Cadherin-like [SM00112] (32-120)
  IPR015919 Cadherin-like superfamily [SSF49313] (3-114)

Sequence (280 aa):
MDVNDNPPTFFLNNYDASILENAPVGSPVITMVAGDLDASPEFREQAYSIVQGEQDSSFFIIDESTGEITTDSSFDREKDKEVYVINVLARNVLDLADGGANQAQASVSIYILDENDFEPYFNDTSPYSVTIREECSTWRMDVNDNPPTFFLNNYDASILENAPVGSPVITMVAGDLDASPEFREQAYSIVQGEQDSSFFIIDESTGEITTDSSFDREKDKEVYVINVLARNVLDLADGGANQAQASVSIYILDENDFEPYFNDTSPYSVTIREECSTWR

Organism: Stichopus japonicus (NCBI:txid307972)

Radius of gyration: 29.2 Å; Cα contacts (8 Å, |Δi|>4): 629; chains: 2; bounding box: 45×152×67 Å

Foldseek 3Di:
DQDLPWAWAWPDQEAEWEDEAQPDFFAWTDAGDTATDGDDPLSGFKFKFWDPPDPQRQQWGAHRRTRIITGRDGGDPVPDPFKGKIKMKIARPVCPVPPDDRMDIHMYIYGYDYDPPPDPPPPCPVPPPPPPPPPPPPPD/DQDLDWAWAWPDQEAEWEDEAQPDFFAWTDATDTATDGDDPLSGFKFKFWDPPDPQRQQWGAHRRGRIITGRDGGDPVPDPFKGKIKMKIARPVCPPPPDDRMDIHMYIYGYDDDPPPDPPPPCPVPPPPPPPPPPPPDD